Protein AF-A0A9E3QJQ4-F1 (afdb_monomer_lite)

Sequence (270 aa):
MTLPIAHPIPGDEMAEAVAGEARKGQAGEAIPCEVVPPGEEMEAVAQRWAQRYASLGPWNAFEKWLLSQVAVMGVRLERLRQAEAAMRTRRAYRAVLCWDIDRQYEAAVLAEKLPKSPARFAHELRQSKQGVELMIERWEALDRILQHYGGWDRAHWLLAMNLLGEPVPGRTSRLAGLDRDGLRALVQAELEALRALKRDVLEAQDLRERREVASGLGTDNSPEARRLRSEQASCRRWLLWVLQQLDPDYRGPASRSRRRRKGPTSASAS

Structure (mmCIF, N/CA/C/O backbone):
data_AF-A0A9E3QJQ4-F1
#
_entry.id   AF-A0A9E3QJQ4-F1
#
loop_
_atom_site.group_PDB
_atom_site.id
_atom_site.type_symbol
_atom_site.label_atom_id
_atom_site.label_alt_id
_atom_site.label_comp_id
_atom_site.label_asym_id
_atom_site.label_entity_id
_atom_site.label_seq_id
_atom_site.pdbx_PDB_ins_code
_atom_site.Cartn_x
_atom_site.Cartn_y
_atom_site.Cartn_z
_atom_site.occupancy
_atom_site.B_iso_or_equiv
_atom_site.auth_seq_id
_atom_site.auth_comp_id
_atom_site.auth_asym_id
_atom_site.auth_atom_id
_atom_site.pdbx_PDB_model_num
ATOM 1 N N . MET A 1 1 ? 46.195 -5.449 -33.057 1.00 35.31 1 MET A N 1
ATOM 2 C CA . MET A 1 1 ? 44.760 -5.503 -33.407 1.00 35.31 1 MET A CA 1
ATOM 3 C C . MET A 1 1 ? 44.198 -4.111 -33.211 1.00 35.31 1 MET A C 1
ATOM 5 O O . MET A 1 1 ? 44.034 -3.676 -32.081 1.00 35.31 1 MET A O 1
ATOM 9 N N . THR A 1 2 ? 44.062 -3.374 -34.305 1.00 27.05 2 THR A N 1
ATOM 10 C CA . THR A 1 2 ? 43.736 -1.945 -34.319 1.00 27.05 2 THR A CA 1
ATOM 11 C C . THR A 1 2 ? 42.215 -1.799 -34.322 1.00 27.05 2 THR A C 1
ATOM 13 O O . THR A 1 2 ? 41.561 -2.335 -35.214 1.00 27.05 2 THR A O 1
ATOM 16 N N . LEU A 1 3 ? 41.654 -1.150 -33.298 1.00 26.86 3 LEU A N 1
ATOM 17 C CA . LEU A 1 3 ? 40.216 -0.879 -33.188 1.00 26.86 3 LEU A CA 1
ATOM 18 C C . LEU A 1 3 ? 39.741 -0.009 -34.366 1.00 26.86 3 LEU A C 1
ATOM 20 O O . LEU A 1 3 ? 40.486 0.878 -34.795 1.00 26.86 3 LEU A O 1
ATOM 24 N N . PRO A 1 4 ? 38.525 -0.232 -34.899 1.00 33.44 4 PRO A N 1
ATOM 25 C CA . PRO A 1 4 ? 38.001 0.590 -35.970 1.00 33.44 4 PRO A CA 1
ATOM 26 C C . PRO A 1 4 ? 37.667 1.988 -35.444 1.00 33.44 4 PRO A C 1
ATOM 28 O O . PRO A 1 4 ? 37.117 2.172 -34.360 1.00 33.44 4 PRO A O 1
ATOM 31 N N . ILE A 1 5 ? 38.049 2.952 -36.271 1.00 31.41 5 ILE A N 1
ATOM 32 C CA . ILE A 1 5 ? 37.856 4.395 -36.189 1.00 31.41 5 ILE A CA 1
ATOM 33 C C . ILE A 1 5 ? 36.475 4.743 -35.615 1.00 31.41 5 ILE A C 1
ATOM 35 O O . ILE A 1 5 ? 35.446 4.340 -36.158 1.00 31.41 5 ILE A O 1
ATOM 39 N N . ALA A 1 6 ? 36.469 5.527 -34.534 1.00 33.22 6 ALA A N 1
ATOM 40 C CA . ALA A 1 6 ? 35.277 6.169 -34.004 1.00 33.22 6 ALA A CA 1
ATOM 41 C C . ALA A 1 6 ? 34.620 6.996 -35.120 1.00 33.22 6 ALA A C 1
ATOM 43 O O . ALA A 1 6 ? 35.180 7.993 -35.579 1.00 33.22 6 ALA A O 1
ATOM 44 N N . HIS A 1 7 ? 33.447 6.569 -35.590 1.00 37.03 7 HIS A N 1
ATOM 45 C CA . HIS A 1 7 ? 32.629 7.412 -36.449 1.00 37.03 7 HIS A CA 1
ATOM 46 C C . HIS A 1 7 ? 32.234 8.658 -35.647 1.00 37.03 7 HIS A C 1
ATOM 48 O O . HIS A 1 7 ? 31.675 8.505 -34.558 1.00 37.03 7 HIS A O 1
ATOM 54 N N . PRO A 1 8 ? 32.510 9.878 -36.142 1.00 37.41 8 PRO A N 1
ATOM 55 C CA . PRO A 1 8 ? 32.033 11.078 -35.480 1.00 37.41 8 PRO A CA 1
ATOM 56 C C . PRO A 1 8 ? 30.505 11.026 -35.466 1.00 37.41 8 PRO A C 1
ATOM 58 O O . PRO A 1 8 ? 29.859 10.931 -36.514 1.00 37.41 8 PRO A O 1
ATOM 61 N N . ILE A 1 9 ? 29.934 11.050 -34.261 1.00 46.25 9 ILE A N 1
ATOM 62 C CA . ILE A 1 9 ? 28.529 11.397 -34.056 1.00 46.25 9 ILE A CA 1
ATOM 63 C C . ILE A 1 9 ? 28.333 12.737 -34.793 1.00 46.25 9 ILE A C 1
ATOM 65 O O . ILE A 1 9 ? 29.167 13.628 -34.615 1.00 46.25 9 ILE A O 1
ATOM 69 N N . PRO A 1 10 ? 27.345 12.869 -35.697 1.00 41.16 10 PRO A N 1
ATOM 70 C CA . PRO A 1 10 ? 27.208 14.066 -36.523 1.00 41.16 10 PRO A CA 1
ATOM 71 C C . PRO A 1 10 ? 27.111 15.311 -35.632 1.00 41.16 10 PRO A C 1
ATOM 73 O O . PRO A 1 10 ? 26.307 15.328 -34.705 1.00 41.16 10 PRO A O 1
ATOM 76 N N . GLY A 1 11 ? 27.964 16.301 -35.913 1.00 38.16 11 GLY A N 1
ATOM 77 C CA . GLY A 1 11 ? 28.124 17.517 -35.115 1.00 38.16 11 GLY A CA 1
ATOM 78 C C . GLY A 1 11 ? 26.868 18.392 -35.035 1.00 38.16 11 GLY A C 1
ATOM 79 O O . GLY A 1 11 ? 26.027 18.387 -35.941 1.00 38.16 11 GLY A O 1
ATOM 80 N N . ASP A 1 12 ? 26.804 19.151 -33.939 1.00 42.28 12 ASP A N 1
ATOM 81 C CA . ASP A 1 12 ? 25.691 19.971 -33.429 1.00 42.28 12 ASP A CA 1
ATOM 82 C C . ASP A 1 12 ? 24.965 20.846 -34.471 1.00 42.28 12 ASP A C 1
ATOM 84 O O . ASP A 1 12 ? 23.754 21.053 -34.382 1.00 42.28 12 ASP A O 1
ATOM 88 N N . GLU A 1 13 ? 25.652 21.307 -35.519 1.00 41.41 13 GLU A N 1
ATOM 89 C CA . GLU A 1 13 ? 25.109 22.285 -36.475 1.00 41.41 13 GLU A CA 1
ATOM 90 C C . GLU A 1 13 ? 24.005 21.724 -37.399 1.00 41.41 13 GLU A C 1
ATOM 92 O O . GLU A 1 13 ? 23.083 22.443 -37.789 1.00 41.41 13 GLU A O 1
ATOM 97 N N . MET A 1 14 ? 24.039 20.428 -37.737 1.00 42.91 14 MET A N 1
ATOM 98 C CA . MET A 1 14 ? 22.984 19.789 -38.551 1.00 42.91 14 MET A CA 1
ATOM 99 C C . MET A 1 14 ? 21.817 19.272 -37.702 1.00 42.91 14 MET A C 1
ATOM 101 O O . MET A 1 14 ? 20.687 19.185 -38.195 1.00 42.91 14 MET A O 1
ATOM 105 N N . ALA A 1 15 ? 22.071 18.957 -36.428 1.00 43.88 15 ALA A N 1
ATOM 106 C CA . ALA A 1 15 ? 21.039 18.573 -35.474 1.00 43.88 15 ALA A CA 1
ATOM 107 C C . ALA A 1 15 ? 20.111 19.757 -35.165 1.00 43.88 15 ALA A C 1
ATOM 109 O O . ALA A 1 15 ? 18.895 19.570 -35.134 1.00 43.88 15 ALA A O 1
ATOM 110 N N . GLU A 1 16 ? 20.643 20.979 -35.041 1.00 41.53 16 GLU A N 1
ATOM 111 C CA . GLU A 1 16 ? 19.839 22.187 -34.812 1.00 41.53 16 GLU A CA 1
ATOM 112 C C . GLU A 1 16 ? 18.913 22.540 -35.983 1.00 41.53 16 GLU A C 1
ATOM 114 O O . GLU A 1 16 ? 17.743 22.866 -35.762 1.00 41.53 16 GLU A O 1
ATOM 119 N N . ALA A 1 17 ? 19.384 22.434 -37.230 1.00 42.06 17 ALA A N 1
ATOM 120 C CA . ALA A 1 17 ? 18.573 22.755 -38.408 1.00 42.06 17 ALA A CA 1
ATOM 121 C C . ALA A 1 17 ? 17.399 21.771 -38.597 1.00 42.06 17 ALA A C 1
ATOM 123 O O . ALA A 1 17 ? 16.266 22.184 -38.858 1.00 42.06 17 ALA A O 1
ATOM 124 N N . VAL A 1 18 ? 17.644 20.472 -38.390 1.00 47.12 18 VAL A N 1
ATOM 125 C CA . VAL A 1 18 ? 16.627 19.412 -38.506 1.00 47.12 18 VAL A CA 1
ATOM 126 C C . VAL A 1 18 ? 15.690 19.395 -37.288 1.00 47.12 18 VAL A C 1
ATOM 128 O O . VAL A 1 18 ? 14.476 19.225 -37.437 1.00 47.12 18 VAL A O 1
ATOM 131 N N . ALA A 1 19 ? 16.205 19.658 -36.081 1.00 44.25 19 ALA A N 1
ATOM 132 C CA . ALA A 1 19 ? 15.385 19.853 -34.885 1.00 44.25 19 ALA A CA 1
ATOM 133 C C . ALA A 1 19 ? 14.516 21.120 -34.979 1.00 44.25 19 ALA A C 1
ATOM 135 O O . ALA A 1 19 ? 13.396 21.136 -34.463 1.00 44.25 19 ALA A O 1
ATOM 136 N N . GLY A 1 20 ? 14.993 22.168 -35.658 1.00 41.88 20 GLY A N 1
ATOM 137 C CA . GLY A 1 20 ? 14.263 23.412 -35.903 1.00 41.88 20 GLY A CA 1
ATOM 138 C C . GLY A 1 20 ? 13.025 23.238 -36.791 1.00 41.88 20 GLY A C 1
ATOM 139 O O . GLY A 1 20 ? 11.996 23.868 -36.533 1.00 41.88 20 GLY A O 1
ATOM 140 N N . GLU A 1 21 ? 13.077 22.351 -37.789 1.00 41.06 21 GLU A N 1
ATOM 141 C CA . GLU A 1 21 ? 11.908 21.992 -38.606 1.00 41.06 21 GLU A CA 1
ATOM 142 C C . GLU A 1 21 ? 10.956 21.027 -37.883 1.00 41.06 21 GLU A C 1
ATOM 144 O O . GLU A 1 21 ? 9.739 21.207 -37.957 1.00 41.06 21 GLU A O 1
ATOM 149 N N . ALA A 1 22 ? 11.475 20.069 -37.105 1.00 42.00 22 ALA A N 1
ATOM 150 C CA . ALA A 1 22 ? 10.648 19.154 -36.313 1.00 42.00 22 ALA A CA 1
ATOM 151 C C . ALA A 1 22 ? 9.888 19.863 -35.167 1.00 42.00 22 ALA A C 1
ATOM 153 O O . ALA A 1 22 ? 8.716 19.565 -34.925 1.00 42.00 22 ALA A O 1
ATOM 154 N N . ARG A 1 23 ? 10.502 20.860 -34.505 1.00 41.75 23 ARG A N 1
ATOM 155 C CA . ARG A 1 23 ? 9.886 21.653 -33.415 1.00 41.75 23 ARG A CA 1
ATOM 156 C C . ARG A 1 23 ? 8.698 22.511 -33.864 1.00 41.75 23 ARG A C 1
ATOM 158 O O . ARG A 1 23 ? 7.814 22.780 -33.057 1.00 41.75 23 ARG A O 1
ATOM 165 N N . LYS A 1 24 ? 8.635 22.932 -35.132 1.00 42.16 24 LYS A N 1
ATOM 166 C CA . LYS A 1 24 ? 7.538 23.780 -35.645 1.00 42.16 24 LYS A CA 1
ATOM 167 C C . LYS A 1 24 ? 6.233 23.011 -35.911 1.00 42.16 24 LYS A C 1
ATOM 169 O O . LYS A 1 24 ? 5.201 23.645 -36.111 1.00 42.16 24 LYS A O 1
ATOM 174 N N . GLY A 1 25 ? 6.256 21.673 -35.902 1.00 39.03 25 GLY A N 1
ATOM 175 C CA . GLY A 1 25 ? 5.097 20.824 -36.215 1.00 39.03 25 GLY A CA 1
ATOM 176 C C . GLY A 1 25 ? 4.300 20.290 -35.019 1.00 39.03 25 GLY A C 1
ATOM 177 O O . GLY A 1 25 ? 3.215 19.749 -35.224 1.00 39.03 25 GLY A O 1
ATOM 178 N N . GLN A 1 26 ? 4.796 20.420 -33.786 1.00 42.56 26 GLN A N 1
ATOM 179 C CA . GLN A 1 26 ? 4.125 19.904 -32.586 1.00 42.56 26 GLN A CA 1
ATOM 180 C C . GLN A 1 26 ? 4.156 20.948 -31.467 1.00 42.56 26 GLN A C 1
ATOM 182 O O . GLN A 1 26 ? 5.064 20.999 -30.643 1.00 42.56 26 GLN A O 1
ATOM 187 N N . ALA A 1 27 ? 3.140 21.811 -31.454 1.00 36.47 27 ALA A N 1
ATOM 188 C CA . ALA A 1 27 ? 2.833 22.644 -30.302 1.00 36.47 27 ALA A CA 1
ATOM 189 C C . ALA A 1 27 ? 2.207 21.761 -29.211 1.00 36.47 27 ALA A C 1
ATOM 191 O O . ALA A 1 27 ? 1.044 21.376 -29.305 1.00 36.47 27 ALA A O 1
ATOM 192 N N . GLY A 1 28 ? 3.003 21.438 -28.195 1.00 33.84 28 GLY A N 1
ATOM 193 C CA . GLY A 1 28 ? 2.565 20.746 -26.989 1.00 33.84 28 GLY A CA 1
ATOM 194 C C . GLY A 1 28 ? 3.571 19.683 -26.574 1.00 33.84 28 GLY A C 1
ATOM 195 O O . GLY A 1 28 ? 3.621 18.628 -27.188 1.00 33.84 28 GLY A O 1
ATOM 196 N N . GLU A 1 29 ? 4.313 19.965 -25.504 1.00 36.78 29 GLU A N 1
ATOM 197 C CA . GLU A 1 29 ? 5.283 19.076 -24.849 1.00 36.78 29 GLU A CA 1
ATOM 198 C C . GLU A 1 29 ? 6.687 19.072 -25.488 1.00 36.78 29 GLU A C 1
ATOM 200 O O . GLU A 1 29 ? 6.996 18.378 -26.453 1.00 36.78 29 GLU A O 1
ATOM 205 N N . ALA A 1 30 ? 7.567 19.905 -24.923 1.00 36.50 30 ALA A N 1
ATOM 206 C CA . ALA A 1 30 ? 8.990 19.917 -25.234 1.00 36.50 30 ALA A CA 1
ATOM 207 C C . ALA A 1 30 ? 9.580 18.510 -25.048 1.00 36.50 30 ALA A C 1
ATOM 209 O O . ALA A 1 30 ? 9.377 17.886 -24.008 1.00 36.50 30 ALA A O 1
ATOM 210 N N . ILE A 1 31 ? 10.331 18.033 -26.041 1.00 42.81 31 ILE A N 1
ATOM 211 C CA . ILE A 1 31 ? 11.051 16.760 -25.988 1.00 42.81 31 ILE A CA 1
ATOM 212 C C . ILE A 1 31 ? 12.522 17.098 -25.729 1.00 42.81 31 ILE A C 1
ATOM 214 O O . ILE A 1 31 ? 13.235 17.452 -26.671 1.00 42.81 31 ILE A O 1
ATOM 218 N N . PRO A 1 32 ? 13.006 17.053 -24.475 1.00 41.97 32 PRO A N 1
ATOM 219 C CA . PRO A 1 32 ? 14.418 17.201 -24.205 1.00 41.97 32 PRO A CA 1
ATOM 220 C C . PRO A 1 32 ? 15.030 15.811 -24.336 1.00 41.97 32 PRO A C 1
ATOM 222 O O . PRO A 1 32 ? 14.829 14.947 -23.480 1.00 41.97 32 PRO A O 1
ATOM 225 N N . CYS A 1 33 ? 15.758 15.551 -25.414 1.00 42.56 33 CYS A N 1
ATOM 226 C CA . CYS A 1 33 ? 16.582 14.352 -25.448 1.00 42.56 33 CYS A CA 1
ATOM 227 C C . CYS A 1 33 ? 17.916 14.598 -26.134 1.00 42.56 33 CYS A C 1
ATOM 229 O O . CYS A 1 33 ? 18.257 13.962 -27.121 1.00 42.56 33 CYS A O 1
ATOM 231 N N . GLU A 1 34 ? 18.684 15.493 -25.530 1.00 45.94 34 GLU A N 1
ATOM 232 C CA . GLU A 1 34 ? 20.130 15.523 -25.687 1.00 45.94 34 GLU A CA 1
ATOM 233 C C . GLU A 1 34 ? 20.755 15.475 -24.296 1.00 45.94 34 GLU A C 1
ATOM 235 O O . GLU A 1 34 ? 21.220 16.457 -23.734 1.00 45.94 34 GLU A O 1
ATOM 240 N N . VAL A 1 35 ? 20.659 14.304 -23.672 1.00 53.84 35 VAL A N 1
ATOM 241 C CA . VAL A 1 35 ? 21.556 13.948 -22.575 1.00 53.84 35 VAL A CA 1
ATOM 242 C C . VAL A 1 35 ? 22.345 12.769 -23.104 1.00 53.84 35 VAL A C 1
ATOM 244 O O . VAL A 1 35 ? 21.857 11.637 -23.099 1.00 53.84 35 VAL A O 1
ATOM 247 N N . VAL A 1 36 ? 23.522 13.069 -23.652 1.00 53.66 36 VAL A N 1
ATOM 248 C CA . VAL A 1 36 ? 24.517 12.057 -23.999 1.00 53.66 36 VAL A CA 1
ATOM 249 C C . VAL A 1 36 ? 24.873 11.332 -22.701 1.00 53.66 36 VAL A C 1
ATOM 251 O O . VAL A 1 36 ? 25.227 11.983 -21.714 1.00 53.66 36 VAL A O 1
ATOM 254 N N . PRO A 1 37 ? 24.704 10.009 -22.642 1.00 55.28 37 PRO A N 1
ATOM 255 C CA . PRO A 1 37 ? 24.934 9.286 -21.410 1.00 55.28 37 PRO A CA 1
ATOM 256 C C . PRO A 1 37 ? 26.441 9.072 -21.127 1.00 55.28 37 PRO A C 1
ATOM 258 O O . PRO A 1 37 ? 27.254 9.194 -22.042 1.00 55.28 37 PRO A O 1
ATOM 261 N N . PRO A 1 38 ? 26.840 8.784 -19.870 1.00 59.12 38 PRO A N 1
ATOM 262 C CA . PRO A 1 38 ? 28.247 8.629 -19.469 1.00 59.12 38 PRO A CA 1
ATOM 263 C C . PRO A 1 38 ? 28.962 7.476 -20.202 1.00 59.12 38 PRO A C 1
ATOM 265 O O . PRO A 1 38 ? 28.313 6.565 -20.701 1.00 59.12 38 PRO A O 1
ATOM 268 N N . GLY A 1 39 ? 30.302 7.509 -20.248 1.00 60.41 39 GLY A N 1
ATOM 269 C CA . GLY A 1 39 ? 31.172 6.773 -21.190 1.00 60.41 39 GLY A CA 1
ATOM 270 C C . GLY A 1 39 ? 30.805 5.327 -21.574 1.00 60.41 39 GLY A C 1
ATOM 271 O O . GLY A 1 39 ? 30.838 5.009 -22.759 1.00 60.41 39 GLY A O 1
ATOM 272 N N . GLU A 1 40 ? 30.400 4.463 -20.639 1.00 61.34 40 GLU A N 1
ATOM 273 C CA . GLU A 1 40 ? 29.983 3.077 -20.948 1.00 61.34 40 GLU A CA 1
ATOM 274 C C . GLU A 1 40 ? 28.716 3.013 -21.822 1.00 61.34 40 GLU A C 1
ATOM 276 O O . GLU A 1 40 ? 28.554 2.142 -22.678 1.00 61.34 40 GLU A O 1
ATOM 281 N N . GLU A 1 41 ? 27.812 3.977 -21.662 1.00 74.81 41 GLU A N 1
ATOM 282 C CA . GLU A 1 41 ? 26.597 4.059 -22.465 1.00 74.81 41 GLU A CA 1
ATOM 283 C C . GLU A 1 41 ? 26.897 4.560 -23.889 1.00 74.81 41 GLU A C 1
ATOM 285 O O . GLU A 1 41 ? 26.184 4.185 -24.820 1.00 74.81 41 GLU A O 1
ATOM 290 N N . MET A 1 42 ? 27.968 5.338 -24.102 1.00 79.12 42 MET A N 1
ATOM 291 C CA . MET A 1 42 ? 28.385 5.746 -25.451 1.00 79.12 42 MET A CA 1
ATOM 292 C C . MET A 1 42 ? 28.848 4.553 -26.290 1.00 79.12 42 MET A C 1
ATOM 294 O O . MET A 1 42 ? 28.505 4.474 -27.470 1.00 79.12 42 MET A O 1
ATOM 298 N N . GLU A 1 43 ? 29.573 3.605 -25.692 1.00 85.69 43 GLU A N 1
ATOM 299 C CA . GLU A 1 43 ? 29.992 2.377 -26.377 1.00 85.69 43 GLU A CA 1
ATOM 300 C C . GLU A 1 43 ? 28.779 1.518 -26.755 1.00 85.69 43 GLU A C 1
ATOM 302 O O . GLU A 1 43 ? 28.643 1.099 -27.906 1.00 85.69 43 GLU A O 1
ATOM 307 N N . ALA A 1 44 ? 27.834 1.339 -25.826 1.00 87.56 44 ALA A N 1
ATOM 308 C CA . ALA A 1 44 ? 26.591 0.619 -26.094 1.00 87.56 44 ALA A CA 1
ATOM 309 C C . ALA A 1 44 ? 25.753 1.290 -27.200 1.00 87.56 44 ALA A C 1
ATOM 311 O O . ALA A 1 44 ? 25.159 0.605 -28.041 1.00 87.56 44 ALA A O 1
ATOM 312 N N . VAL A 1 45 ? 25.710 2.628 -27.230 1.00 88.44 45 VAL A N 1
ATOM 313 C CA . VAL A 1 45 ? 25.037 3.395 -28.290 1.00 88.44 45 VAL A CA 1
ATOM 314 C C . VAL A 1 45 ? 25.749 3.204 -29.625 1.00 88.44 45 VAL A C 1
ATOM 316 O O . VAL A 1 45 ? 25.081 2.906 -30.614 1.00 88.44 45 VAL A O 1
ATOM 319 N N . ALA 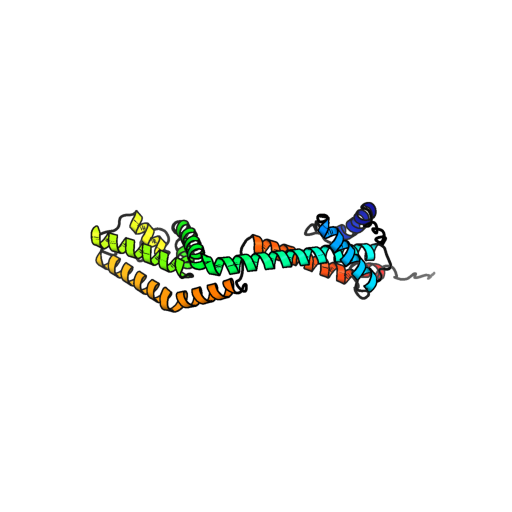A 1 46 ? 27.078 3.311 -29.664 1.00 87.69 46 ALA A N 1
ATOM 320 C CA . ALA A 1 46 ? 27.866 3.111 -30.877 1.00 87.69 46 ALA A CA 1
ATOM 321 C C . ALA A 1 46 ? 27.696 1.690 -31.436 1.00 87.69 46 ALA A C 1
ATOM 323 O O . ALA A 1 46 ? 27.443 1.519 -32.631 1.00 87.69 46 ALA A O 1
ATOM 324 N N . GLN A 1 47 ? 27.737 0.669 -30.574 1.00 89.12 47 GLN A N 1
ATOM 325 C CA . GLN A 1 47 ? 27.508 -0.724 -30.957 1.00 89.12 47 GLN A CA 1
ATOM 326 C C . GLN A 1 47 ? 26.103 -0.917 -31.542 1.00 89.12 47 GLN A C 1
ATOM 328 O O . GLN A 1 47 ? 25.939 -1.528 -32.602 1.00 89.12 47 GLN A O 1
ATOM 333 N N . ARG A 1 48 ? 25.074 -0.372 -30.881 1.00 88.38 48 ARG A N 1
ATOM 334 C CA . ARG A 1 48 ? 23.685 -0.480 -31.345 1.00 88.38 48 ARG A CA 1
ATOM 335 C C . ARG A 1 48 ? 23.453 0.283 -32.644 1.00 88.38 48 ARG A C 1
ATOM 337 O O . ARG A 1 48 ? 22.725 -0.202 -33.509 1.00 88.38 48 ARG A O 1
ATOM 344 N N . TRP A 1 49 ? 24.085 1.441 -32.792 1.00 90.06 49 TRP A N 1
ATOM 345 C CA . TRP A 1 49 ? 24.078 2.209 -34.028 1.00 90.06 49 TRP A CA 1
ATOM 346 C C . TRP A 1 49 ? 24.708 1.410 -35.168 1.00 90.06 49 TRP A C 1
ATOM 348 O O . TRP A 1 49 ? 24.058 1.239 -36.193 1.00 90.06 49 TRP A O 1
ATOM 358 N N . ALA A 1 50 ? 25.896 0.826 -34.973 1.00 87.94 50 ALA A N 1
ATOM 359 C CA . ALA A 1 50 ? 26.575 0.023 -35.992 1.00 87.94 50 ALA A CA 1
ATOM 360 C C . ALA A 1 50 ? 25.735 -1.190 -36.437 1.00 87.94 50 ALA A C 1
ATOM 362 O O . ALA A 1 50 ? 25.567 -1.426 -37.634 1.00 87.94 50 ALA A O 1
ATOM 363 N N . GLN A 1 51 ? 25.129 -1.913 -35.486 1.00 87.62 51 GLN A N 1
ATOM 364 C CA . GLN A 1 51 ? 24.217 -3.033 -35.769 1.00 87.62 51 GLN A CA 1
ATOM 365 C C . GLN A 1 51 ? 23.008 -2.602 -36.617 1.00 87.62 51 GLN A C 1
ATOM 367 O O . GLN A 1 51 ? 22.600 -3.292 -37.555 1.00 87.62 51 GLN A O 1
ATOM 372 N N . ARG A 1 52 ? 22.411 -1.453 -36.288 1.00 83.62 52 ARG A N 1
ATOM 373 C CA . ARG A 1 52 ? 21.235 -0.928 -36.995 1.00 83.62 52 ARG A CA 1
ATOM 374 C C . ARG A 1 52 ? 21.594 -0.312 -38.346 1.00 83.62 52 ARG A C 1
ATOM 376 O O . ARG A 1 52 ? 20.834 -0.454 -39.297 1.00 83.62 52 ARG A O 1
ATOM 383 N N . TYR A 1 53 ? 22.765 0.304 -38.453 1.00 82.44 53 TYR A N 1
ATOM 384 C CA . TYR A 1 53 ? 23.287 0.860 -39.698 1.00 82.44 53 TYR A CA 1
ATOM 385 C C . TYR A 1 53 ? 23.507 -0.241 -40.731 1.00 82.44 53 TYR A C 1
ATOM 387 O O . TYR A 1 53 ? 23.049 -0.117 -41.863 1.00 82.44 53 TYR A O 1
ATOM 395 N N . ALA A 1 54 ? 24.131 -1.347 -40.317 1.00 81.94 54 ALA A N 1
ATOM 396 C CA . ALA A 1 54 ? 24.379 -2.495 -41.184 1.00 81.94 54 ALA A CA 1
ATOM 397 C C . ALA A 1 54 ? 23.090 -3.153 -41.711 1.00 81.94 54 ALA A C 1
ATOM 399 O O . ALA A 1 54 ? 23.105 -3.729 -42.792 1.00 81.94 54 ALA A O 1
ATOM 400 N N . SER A 1 55 ? 21.984 -3.071 -40.964 1.00 84.50 55 SER A N 1
ATOM 401 C CA . SER A 1 55 ? 20.708 -3.698 -41.341 1.00 84.50 55 SER A CA 1
ATOM 402 C C . SER A 1 55 ? 19.782 -2.789 -42.148 1.00 84.50 55 SER A C 1
ATOM 404 O O . SER A 1 55 ? 19.077 -3.284 -43.020 1.00 84.50 55 SER A O 1
ATOM 406 N N . LEU A 1 56 ? 19.763 -1.484 -41.864 1.00 81.06 56 LEU A N 1
ATOM 407 C CA . LEU A 1 56 ? 18.837 -0.541 -42.503 1.00 81.06 56 LEU A CA 1
ATOM 408 C C . LEU A 1 56 ? 19.466 0.243 -43.661 1.00 81.06 56 LEU A C 1
ATOM 410 O O . LEU A 1 56 ? 18.735 0.703 -44.528 1.00 81.06 56 LEU A O 1
ATOM 414 N N . GLY A 1 57 ? 20.796 0.390 -43.687 1.00 78.00 57 GLY A N 1
ATOM 415 C CA . GLY A 1 57 ? 21.525 1.046 -44.777 1.00 78.00 57 GLY A CA 1
ATOM 416 C C . GLY A 1 57 ? 21.012 2.452 -45.118 1.00 78.00 57 GLY A C 1
ATOM 417 O O . GLY A 1 57 ? 20.603 2.655 -46.257 1.00 78.00 57 GLY A O 1
ATOM 418 N N . PRO A 1 58 ? 21.022 3.419 -44.177 1.00 77.62 58 PRO A N 1
ATOM 419 C CA . PRO A 1 58 ? 20.407 4.734 -44.375 1.00 77.62 58 PRO A CA 1
ATOM 420 C C . PRO A 1 58 ? 21.041 5.506 -45.543 1.00 77.62 58 PRO A C 1
ATOM 422 O O . PRO A 1 58 ? 22.268 5.585 -45.668 1.00 77.62 58 PRO A O 1
ATOM 425 N N . TRP A 1 59 ? 20.204 6.126 -46.371 1.00 78.12 59 TRP A N 1
ATOM 426 C CA . TRP A 1 59 ? 20.579 6.754 -47.641 1.00 78.12 59 TRP A CA 1
ATOM 427 C C . TRP A 1 59 ? 20.894 8.245 -47.520 1.00 78.12 59 TRP A C 1
ATOM 429 O O . TRP A 1 59 ? 21.593 8.797 -48.370 1.00 78.12 59 TRP A O 1
ATOM 439 N N . ASN A 1 60 ? 20.411 8.914 -46.470 1.00 84.75 60 ASN A N 1
ATOM 440 C CA . ASN A 1 60 ? 20.610 10.353 -46.278 1.00 84.75 60 ASN A CA 1
ATOM 441 C C . ASN A 1 60 ? 20.956 10.731 -44.824 1.00 84.75 60 ASN A C 1
ATOM 443 O O . ASN A 1 60 ? 20.938 9.909 -43.908 1.00 84.75 60 ASN A O 1
ATOM 447 N N . ALA A 1 61 ? 21.321 12.001 -44.618 1.00 80.81 61 ALA A N 1
ATOM 448 C CA . ALA A 1 61 ? 21.711 12.526 -43.308 1.00 80.81 61 ALA A CA 1
ATOM 449 C C . ALA A 1 61 ? 20.569 12.477 -42.275 1.00 80.81 61 ALA A C 1
ATOM 451 O O . ALA A 1 61 ? 20.819 12.213 -41.101 1.00 80.81 61 ALA A O 1
ATOM 452 N N . PHE A 1 62 ? 19.323 12.674 -42.712 1.00 83.12 62 PHE A N 1
ATOM 453 C CA . PHE A 1 62 ? 18.150 12.621 -41.842 1.00 83.12 62 PHE A CA 1
ATOM 454 C C . PHE A 1 62 ? 17.907 11.204 -41.308 1.00 83.12 62 PHE A C 1
ATOM 456 O O . PHE A 1 62 ? 17.742 11.018 -40.107 1.00 83.12 62 PHE A O 1
ATOM 463 N N . GLU A 1 63 ? 17.989 10.189 -42.166 1.00 84.38 63 GLU A N 1
ATOM 464 C CA . GLU A 1 63 ? 17.891 8.782 -41.767 1.00 84.38 63 GLU A CA 1
ATOM 465 C C . GLU A 1 63 ? 19.037 8.370 -40.838 1.00 84.38 63 GLU A C 1
ATOM 467 O O . GLU A 1 63 ? 18.810 7.650 -39.867 1.00 84.38 63 GLU A O 1
ATOM 472 N N . LYS A 1 64 ? 20.260 8.873 -41.065 1.00 84.56 64 LYS A N 1
ATOM 473 C CA . LYS A 1 64 ? 21.392 8.664 -40.143 1.00 84.56 64 LYS A CA 1
ATOM 474 C C . LYS A 1 64 ? 21.134 9.273 -38.761 1.00 84.56 64 LYS A C 1
ATOM 476 O O . LYS A 1 64 ? 21.476 8.644 -37.759 1.00 84.56 64 LYS A O 1
ATOM 481 N N . TRP A 1 65 ? 20.521 10.457 -38.699 1.00 87.06 65 TRP A N 1
ATOM 482 C CA . TRP A 1 65 ? 20.101 11.082 -37.441 1.00 87.06 65 TRP A CA 1
ATOM 483 C C . TRP A 1 65 ? 18.970 10.295 -36.764 1.00 87.06 65 TRP A C 1
ATOM 485 O O . TRP A 1 65 ? 19.069 9.974 -35.585 1.00 87.06 65 TRP A O 1
ATOM 495 N N . LEU A 1 66 ? 17.932 9.883 -37.496 1.00 87.19 66 LEU A N 1
ATOM 496 C CA . LEU A 1 66 ? 16.870 9.027 -36.950 1.00 87.19 66 LEU A CA 1
ATOM 497 C C . LEU A 1 66 ? 17.450 7.729 -36.373 1.00 87.19 66 LEU A C 1
ATOM 499 O O . LEU A 1 66 ? 17.092 7.309 -35.274 1.00 87.19 66 LEU A O 1
ATOM 503 N N . LEU A 1 67 ? 18.405 7.121 -37.072 1.00 88.31 67 LEU A N 1
ATOM 504 C CA . LEU A 1 67 ? 19.085 5.917 -36.619 1.00 88.31 67 LEU A CA 1
ATOM 505 C C . LEU A 1 67 ? 19.899 6.134 -35.334 1.00 88.31 67 LEU A C 1
ATOM 507 O O . LEU A 1 67 ? 19.906 5.258 -34.464 1.00 88.31 67 LEU A O 1
ATOM 511 N N . SER A 1 68 ? 20.562 7.286 -35.179 1.00 86.81 68 SER A N 1
ATOM 512 C CA . SER A 1 68 ? 21.245 7.624 -33.923 1.00 86.81 68 SER A CA 1
ATOM 513 C C . SER A 1 68 ? 20.245 7.759 -32.775 1.00 86.81 68 SER A C 1
ATOM 515 O O . SER A 1 68 ? 20.468 7.192 -31.706 1.00 86.81 68 SER A O 1
ATOM 517 N N . GLN A 1 69 ? 19.082 8.366 -33.021 1.00 89.88 69 GLN A N 1
ATOM 518 C CA . GLN A 1 69 ? 17.997 8.443 -32.040 1.00 89.88 69 GLN A CA 1
ATOM 519 C C . GLN A 1 69 ? 17.450 7.058 -31.655 1.00 89.88 69 GLN A C 1
ATOM 521 O O . GLN A 1 69 ? 17.222 6.799 -30.469 1.00 89.88 69 GLN A O 1
ATOM 526 N N . VAL A 1 70 ? 17.290 6.134 -32.616 1.00 90.44 70 VAL A N 1
ATOM 527 C CA . VAL A 1 70 ? 16.927 4.728 -32.338 1.00 90.44 70 VAL A CA 1
ATOM 528 C C . VAL A 1 70 ? 17.955 4.074 -31.417 1.00 90.44 70 VAL A C 1
ATOM 530 O O . VAL A 1 70 ? 17.576 3.399 -30.457 1.00 90.44 70 VAL A O 1
ATOM 533 N N . ALA A 1 71 ? 19.248 4.259 -31.698 1.00 90.06 71 ALA A N 1
ATOM 534 C CA . ALA A 1 71 ? 20.318 3.666 -30.905 1.00 90.06 71 ALA A CA 1
ATOM 535 C C . ALA A 1 71 ? 20.306 4.191 -29.461 1.00 90.06 71 ALA A C 1
ATOM 537 O O . ALA A 1 71 ? 20.261 3.386 -28.525 1.00 90.06 71 ALA A O 1
ATOM 538 N N . VAL A 1 72 ? 20.242 5.516 -29.283 1.00 88.69 72 VAL A N 1
ATOM 539 C CA . VAL A 1 72 ? 20.184 6.166 -27.963 1.00 88.69 72 VAL A CA 1
ATOM 540 C C . VAL A 1 72 ? 18.948 5.716 -27.183 1.00 88.69 72 VAL A C 1
ATOM 542 O O . VAL A 1 72 ? 19.072 5.255 -26.047 1.00 88.69 72 VAL A O 1
ATOM 545 N N . MET A 1 73 ? 17.751 5.771 -27.781 1.00 90.12 73 MET A N 1
ATOM 546 C CA . MET A 1 73 ? 16.529 5.361 -27.076 1.00 90.12 73 MET A CA 1
ATOM 547 C C . MET A 1 73 ? 16.505 3.870 -26.762 1.00 90.12 73 MET A C 1
ATOM 549 O O . MET A 1 73 ? 15.990 3.475 -25.716 1.00 90.12 73 MET A O 1
ATOM 553 N N . GLY A 1 74 ? 17.066 3.035 -27.637 1.00 91.38 74 GLY A N 1
ATOM 554 C CA . GLY A 1 74 ? 17.183 1.602 -27.402 1.00 91.38 74 GLY A CA 1
ATOM 555 C C . GLY A 1 74 ? 18.049 1.286 -26.183 1.00 91.38 74 GLY A C 1
ATOM 556 O O . GLY A 1 74 ? 17.653 0.474 -25.350 1.00 91.38 74 GLY A O 1
ATOM 557 N N . VAL A 1 75 ? 19.211 1.937 -26.049 1.00 91.38 75 VAL A N 1
ATOM 558 C CA . VAL A 1 75 ? 20.080 1.801 -24.863 1.00 91.38 75 VAL A CA 1
ATOM 559 C C . VAL A 1 75 ? 19.386 2.335 -23.610 1.00 91.38 75 VAL A C 1
ATOM 561 O O . VAL A 1 75 ? 19.319 1.632 -22.601 1.00 91.38 75 VAL A O 1
ATOM 564 N N . ARG A 1 76 ? 18.772 3.522 -23.686 1.00 91.25 76 ARG A N 1
ATOM 565 C CA . ARG A 1 76 ? 18.051 4.114 -22.550 1.00 91.25 76 ARG A CA 1
ATOM 566 C C . ARG A 1 76 ? 16.901 3.229 -22.062 1.00 91.25 76 ARG A C 1
ATOM 568 O O . ARG A 1 76 ? 16.735 3.055 -20.856 1.00 91.25 76 ARG A O 1
ATOM 575 N N . LEU A 1 77 ? 16.114 2.659 -22.976 1.00 93.62 77 LEU A N 1
ATOM 576 C CA . LEU A 1 77 ? 15.010 1.761 -22.632 1.00 93.62 77 LEU A CA 1
ATOM 577 C C . LEU A 1 77 ? 15.510 0.492 -21.934 1.00 93.62 77 LEU A C 1
ATOM 579 O O . LEU A 1 77 ? 14.879 0.040 -20.981 1.00 93.62 77 LEU A O 1
ATOM 583 N N . GLU A 1 78 ? 16.639 -0.059 -22.379 1.00 93.62 78 GLU A N 1
ATOM 584 C CA . GLU A 1 78 ? 17.257 -1.226 -21.751 1.00 93.62 78 GLU A CA 1
ATOM 585 C C . GLU A 1 78 ? 17.704 -0.919 -20.317 1.00 93.62 78 GLU A C 1
ATOM 587 O O . GLU A 1 78 ? 17.333 -1.633 -19.386 1.00 93.62 78 GLU A O 1
ATOM 592 N N . ARG A 1 79 ? 18.378 0.216 -20.104 1.00 92.44 79 ARG A N 1
ATOM 593 C CA . ARG A 1 79 ? 18.766 0.677 -18.763 1.00 92.44 79 ARG A CA 1
ATOM 594 C C . ARG A 1 79 ? 17.558 0.870 -17.846 1.00 92.44 79 ARG A C 1
ATOM 596 O O . ARG A 1 79 ? 17.576 0.449 -16.693 1.00 92.44 79 ARG A O 1
ATOM 603 N N . LEU A 1 80 ? 16.487 1.485 -18.350 1.00 93.69 80 LEU A N 1
ATOM 604 C CA . LEU A 1 80 ? 15.257 1.682 -17.577 1.00 93.69 80 LEU A CA 1
ATOM 605 C C . LEU A 1 80 ? 14.588 0.352 -17.199 1.00 93.69 80 LEU A C 1
ATOM 607 O O . LEU A 1 80 ? 14.013 0.256 -16.116 1.00 93.69 80 LEU A O 1
ATOM 611 N N . ARG A 1 81 ? 14.664 -0.670 -18.060 1.00 94.06 81 ARG A N 1
ATOM 612 C CA . ARG A 1 81 ? 14.177 -2.025 -17.754 1.00 94.06 81 ARG A CA 1
ATOM 613 C C . ARG A 1 81 ? 15.039 -2.710 -16.701 1.00 94.06 81 ARG A C 1
ATOM 615 O O . ARG A 1 81 ? 14.491 -3.316 -15.786 1.00 94.06 81 ARG A O 1
ATOM 622 N N . GLN A 1 82 ? 16.361 -2.585 -16.795 1.00 94.88 82 GLN A N 1
ATOM 623 C CA . GLN A 1 82 ? 17.286 -3.117 -15.793 1.00 94.88 82 GLN A CA 1
ATOM 624 C C . GLN A 1 82 ? 17.076 -2.452 -14.428 1.00 94.88 82 GLN A C 1
ATOM 626 O O . GLN A 1 82 ? 17.005 -3.144 -13.415 1.00 94.88 82 GLN A O 1
ATOM 631 N N . ALA A 1 83 ? 16.896 -1.128 -14.397 1.00 94.25 83 ALA A N 1
ATOM 632 C CA . ALA A 1 83 ? 16.579 -0.390 -13.177 1.00 94.25 83 ALA A CA 1
ATOM 633 C C . ALA A 1 83 ? 15.246 -0.848 -12.563 1.00 94.25 83 ALA A C 1
ATOM 635 O O . ALA A 1 83 ? 15.175 -1.108 -11.363 1.00 94.25 83 ALA A O 1
ATOM 636 N N . GLU A 1 84 ? 14.204 -1.014 -13.384 1.00 93.94 84 GLU A N 1
ATOM 637 C CA . GLU A 1 84 ? 12.912 -1.536 -12.931 1.00 93.94 84 GLU A CA 1
ATOM 638 C C . GLU A 1 84 ? 13.029 -2.972 -12.392 1.00 93.94 84 GLU A C 1
ATOM 640 O O . GLU A 1 84 ? 12.483 -3.273 -11.331 1.00 93.94 84 GLU A O 1
ATOM 645 N N . ALA A 1 85 ? 13.771 -3.848 -13.074 1.00 93.81 85 ALA A N 1
ATOM 646 C CA . ALA A 1 85 ? 14.020 -5.213 -12.617 1.00 93.81 85 ALA A CA 1
ATOM 647 C C . ALA A 1 85 ? 14.773 -5.231 -11.277 1.00 93.81 85 ALA A C 1
ATOM 649 O O . ALA A 1 85 ? 14.347 -5.907 -10.344 1.00 93.81 85 ALA A O 1
ATOM 650 N N . ALA A 1 86 ? 15.836 -4.433 -11.138 1.00 94.81 86 ALA A N 1
ATOM 651 C CA . ALA A 1 86 ? 16.591 -4.313 -9.893 1.00 94.81 86 ALA A CA 1
ATOM 652 C C . ALA A 1 86 ? 15.721 -3.790 -8.737 1.00 94.81 86 ALA A C 1
ATOM 654 O O . ALA A 1 86 ? 15.790 -4.319 -7.627 1.00 94.81 86 ALA A O 1
ATOM 655 N N . MET A 1 87 ? 14.872 -2.789 -8.993 1.00 94.69 87 MET A N 1
ATOM 656 C CA . MET A 1 87 ? 13.910 -2.267 -8.019 1.00 94.69 87 MET A CA 1
ATOM 657 C C . MET A 1 87 ? 12.927 -3.359 -7.567 1.00 94.69 87 MET A C 1
ATOM 659 O O . MET A 1 87 ? 12.739 -3.554 -6.363 1.00 94.69 87 MET A O 1
ATOM 663 N N . ARG A 1 88 ? 12.350 -4.123 -8.509 1.00 93.56 88 ARG A N 1
ATOM 664 C CA . ARG A 1 88 ? 11.447 -5.246 -8.199 1.00 93.56 88 ARG A CA 1
ATOM 665 C C . ARG A 1 88 ? 12.143 -6.325 -7.372 1.00 93.56 88 ARG A C 1
ATOM 667 O O . ARG A 1 88 ? 11.571 -6.765 -6.381 1.00 93.56 88 ARG A O 1
ATOM 674 N N . THR A 1 89 ? 13.381 -6.690 -7.706 1.00 95.06 89 THR A N 1
ATOM 675 C CA . THR A 1 89 ? 14.169 -7.673 -6.943 1.00 95.06 89 THR A CA 1
ATOM 676 C C . THR A 1 89 ? 14.423 -7.212 -5.510 1.00 95.06 89 THR A C 1
ATOM 678 O O . THR A 1 89 ? 14.197 -7.973 -4.570 1.00 95.06 89 THR A O 1
ATOM 681 N N . ARG A 1 90 ? 14.841 -5.953 -5.311 1.00 95.06 90 ARG A N 1
ATOM 682 C CA . ARG A 1 90 ? 15.051 -5.398 -3.961 1.00 95.06 90 ARG A CA 1
ATOM 683 C C . ARG A 1 90 ? 13.764 -5.424 -3.143 1.00 95.06 90 ARG A C 1
ATOM 685 O O . ARG A 1 90 ? 13.793 -5.777 -1.967 1.00 95.06 90 ARG A O 1
ATOM 692 N N . ARG A 1 91 ? 12.635 -5.074 -3.762 1.00 93.50 91 ARG A N 1
ATOM 693 C CA . ARG A 1 91 ? 11.329 -5.093 -3.099 1.00 93.50 91 ARG A CA 1
ATOM 694 C C . ARG A 1 91 ? 10.875 -6.508 -2.759 1.00 93.50 91 ARG A C 1
ATOM 696 O O . ARG A 1 91 ? 10.405 -6.723 -1.648 1.00 93.50 91 ARG A O 1
ATOM 703 N N . ALA A 1 92 ? 11.035 -7.454 -3.679 1.00 95.81 92 ALA A N 1
ATOM 704 C CA . ALA A 1 92 ? 10.725 -8.858 -3.444 1.00 95.81 92 ALA A CA 1
ATOM 705 C C . ALA A 1 92 ? 11.513 -9.397 -2.244 1.00 95.81 92 ALA A C 1
ATOM 707 O O . ALA A 1 92 ? 10.927 -9.957 -1.319 1.00 95.81 92 ALA A O 1
ATOM 708 N N . TYR A 1 93 ? 12.818 -9.118 -2.201 1.00 96.44 93 TYR A N 1
ATOM 709 C CA . TYR A 1 93 ? 13.674 -9.476 -1.073 1.00 96.44 93 TYR A CA 1
ATOM 710 C C . TYR A 1 93 ? 13.213 -8.824 0.238 1.00 96.44 93 TYR A C 1
ATOM 712 O O . TYR A 1 93 ? 13.065 -9.499 1.257 1.00 96.44 93 TYR A O 1
ATOM 720 N N . ARG A 1 94 ? 12.907 -7.522 0.214 1.00 95.69 94 ARG A N 1
ATOM 721 C CA . ARG A 1 94 ? 12.402 -6.806 1.391 1.00 95.69 94 ARG A CA 1
ATOM 722 C C . ARG A 1 94 ? 11.063 -7.361 1.879 1.00 95.69 94 ARG A C 1
ATOM 724 O O . ARG A 1 94 ? 10.892 -7.511 3.079 1.00 95.69 94 ARG A O 1
ATOM 731 N N . ALA A 1 95 ? 10.145 -7.728 0.988 1.00 95.44 95 ALA A N 1
ATOM 732 C CA . ALA A 1 95 ? 8.868 -8.331 1.367 1.00 95.44 95 ALA A CA 1
ATOM 733 C C . ALA A 1 95 ? 9.031 -9.711 2.022 1.00 95.44 95 ALA A C 1
ATOM 735 O O . ALA A 1 95 ? 8.222 -10.102 2.857 1.00 95.44 95 ALA A O 1
ATOM 736 N N . VAL A 1 96 ? 10.088 -10.460 1.708 1.00 95.81 96 VAL A N 1
ATOM 737 C CA . VAL A 1 96 ? 10.373 -11.701 2.441 1.00 95.81 96 VAL A CA 1
ATOM 738 C C . VAL A 1 96 ? 10.746 -11.391 3.894 1.00 95.81 96 VAL A C 1
ATOM 740 O O . VAL A 1 96 ? 10.200 -12.018 4.804 1.00 95.81 96 VAL A O 1
ATOM 743 N N . LEU A 1 97 ? 11.620 -10.403 4.103 1.00 97.00 97 LEU A N 1
ATOM 744 C CA . LEU A 1 97 ? 12.234 -10.107 5.402 1.00 97.00 97 LEU A CA 1
ATOM 745 C C . LEU A 1 97 ? 11.417 -9.179 6.311 1.00 97.00 97 LEU A C 1
ATOM 747 O O . LEU A 1 97 ? 11.456 -9.327 7.528 1.00 97.00 97 LEU A O 1
ATOM 751 N N . CYS A 1 98 ? 10.718 -8.203 5.738 1.00 97.25 98 CYS A N 1
ATOM 752 C CA . CYS A 1 98 ? 10.195 -7.037 6.454 1.00 97.25 98 CYS A CA 1
ATOM 753 C C . CYS A 1 98 ? 8.712 -6.757 6.172 1.00 97.25 98 CYS A C 1
ATOM 755 O O . CYS A 1 98 ? 8.250 -5.667 6.494 1.00 97.25 98 CYS A O 1
ATOM 757 N N . TRP A 1 99 ? 7.963 -7.709 5.595 1.00 97.19 99 TRP A N 1
ATOM 758 C CA . TRP A 1 99 ? 6.552 -7.508 5.222 1.00 97.19 99 TRP A CA 1
ATOM 759 C C . TRP A 1 99 ? 5.713 -6.894 6.341 1.00 97.19 99 TRP A C 1
ATOM 761 O O . TRP A 1 99 ? 5.133 -5.828 6.163 1.00 97.19 99 TRP A O 1
ATOM 771 N N . ASP A 1 100 ? 5.672 -7.549 7.502 1.00 97.75 100 ASP A N 1
ATOM 772 C CA . ASP A 1 100 ? 4.798 -7.117 8.589 1.00 97.75 100 ASP A CA 1
ATOM 773 C C . ASP A 1 100 ? 5.232 -5.756 9.156 1.00 97.75 100 ASP A C 1
ATOM 775 O O . ASP A 1 100 ? 4.377 -4.917 9.417 1.00 97.75 100 ASP A O 1
ATOM 779 N N . ILE A 1 101 ? 6.542 -5.492 9.244 1.00 97.94 101 ILE A N 1
ATOM 780 C CA . ILE A 1 101 ? 7.089 -4.208 9.715 1.00 97.94 101 ILE A CA 1
ATOM 781 C C . ILE A 1 101 ? 6.694 -3.068 8.768 1.00 97.94 101 ILE A C 1
ATOM 783 O O . ILE A 1 101 ? 6.196 -2.034 9.214 1.00 97.94 101 ILE A O 1
ATOM 787 N N . ASP A 1 102 ? 6.889 -3.254 7.460 1.00 96.44 102 ASP A N 1
ATOM 788 C CA . ASP A 1 102 ? 6.563 -2.235 6.461 1.00 96.44 102 ASP A CA 1
ATOM 789 C C . ASP A 1 102 ? 5.052 -1.942 6.458 1.00 96.44 102 ASP A C 1
ATOM 791 O O . ASP A 1 102 ? 4.637 -0.782 6.460 1.00 96.44 102 ASP A O 1
ATOM 795 N N . ARG A 1 103 ? 4.212 -2.982 6.537 1.00 97.31 103 ARG A N 1
ATOM 796 C CA . ARG A 1 103 ? 2.749 -2.834 6.550 1.00 97.31 103 ARG A CA 1
ATOM 797 C C . ARG A 1 103 ? 2.220 -2.219 7.848 1.00 97.31 103 ARG A C 1
ATOM 799 O O . ARG A 1 103 ? 1.279 -1.429 7.803 1.00 97.31 103 ARG A O 1
ATOM 806 N N . GLN A 1 104 ? 2.831 -2.526 8.992 1.00 98.12 104 GLN A N 1
ATOM 807 C CA . GLN A 1 104 ? 2.524 -1.868 10.267 1.00 98.12 104 GLN A CA 1
ATOM 808 C C . GLN A 1 104 ? 2.870 -0.378 10.224 1.00 98.12 104 GLN A C 1
ATOM 810 O O . GLN A 1 104 ? 2.073 0.454 10.660 1.00 98.12 104 GLN A O 1
ATOM 815 N N . TYR A 1 105 ? 4.023 -0.023 9.651 1.00 97.94 105 TYR A N 1
ATOM 816 C CA . TYR A 1 105 ? 4.405 1.374 9.465 1.00 97.94 105 TYR A CA 1
ATOM 817 C C . TYR A 1 105 ? 3.415 2.121 8.558 1.00 97.94 105 TYR A C 1
ATOM 819 O O . TYR A 1 105 ? 2.964 3.216 8.898 1.00 97.94 105 TYR A O 1
ATOM 827 N N . GLU A 1 106 ? 3.012 1.520 7.436 1.00 96.56 106 GLU A N 1
ATOM 828 C CA . GLU A 1 106 ? 1.996 2.095 6.546 1.00 96.56 106 GLU A CA 1
ATOM 829 C C . GLU A 1 106 ? 0.659 2.327 7.270 1.00 96.56 106 GLU A C 1
ATOM 831 O O . GLU A 1 106 ? 0.073 3.409 7.156 1.00 96.56 106 GLU A O 1
ATOM 836 N N . ALA A 1 107 ? 0.204 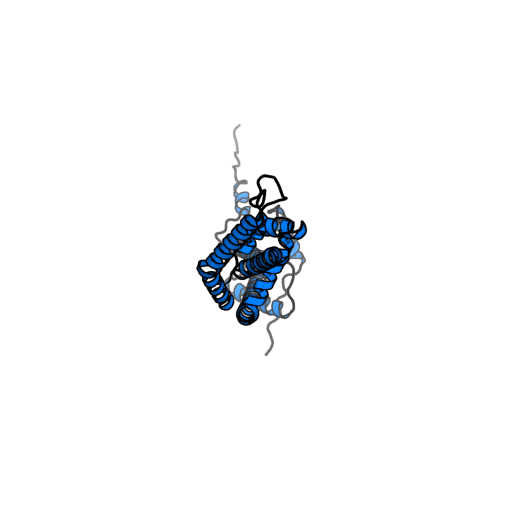1.354 8.067 1.00 98.38 107 ALA A N 1
ATOM 837 C CA . ALA A 1 107 ? -0.994 1.488 8.893 1.00 98.38 107 ALA A CA 1
ATOM 838 C C . ALA A 1 107 ? -0.867 2.630 9.919 1.00 98.38 107 ALA A C 1
ATOM 840 O O . ALA A 1 107 ? -1.801 3.419 10.079 1.00 98.38 107 ALA A O 1
ATOM 841 N N . ALA A 1 108 ? 0.291 2.780 10.568 1.00 98.38 108 ALA A N 1
ATOM 842 C CA . ALA A 1 108 ? 0.541 3.869 11.512 1.00 98.38 108 ALA A CA 1
ATOM 843 C C . ALA A 1 108 ? 0.459 5.251 10.836 1.00 98.38 108 ALA A C 1
ATOM 845 O O . ALA A 1 108 ? -0.245 6.137 11.326 1.00 98.38 108 ALA A O 1
ATOM 846 N N . VAL A 1 109 ? 1.079 5.411 9.662 1.00 98.00 109 VAL A N 1
ATOM 847 C CA . VAL A 1 109 ? 1.030 6.657 8.873 1.00 98.00 109 VAL A CA 1
ATOM 848 C C . VAL A 1 109 ? -0.400 7.006 8.437 1.00 98.00 109 VAL A C 1
ATOM 850 O O . VAL A 1 109 ? -0.766 8.183 8.374 1.00 98.00 109 VAL A O 1
ATOM 853 N N . LEU A 1 110 ? -1.238 6.012 8.123 1.00 97.25 110 LEU A N 1
ATOM 854 C CA . LEU A 1 110 ? -2.665 6.238 7.859 1.00 97.25 110 LEU A CA 1
ATOM 855 C C . LEU A 1 110 ? -3.407 6.668 9.127 1.00 97.25 110 LEU A C 1
ATOM 857 O O . LEU A 1 110 ? -4.200 7.613 9.099 1.00 97.25 110 LEU A O 1
ATOM 861 N N . ALA A 1 111 ? -3.114 6.020 10.250 1.00 97.62 111 ALA A N 1
ATOM 862 C CA . ALA A 1 111 ? -3.758 6.287 11.523 1.00 97.62 111 ALA A CA 1
ATOM 863 C C . ALA A 1 111 ? -3.460 7.694 12.077 1.00 97.62 111 ALA A C 1
ATOM 865 O O . ALA A 1 111 ? -4.310 8.259 12.767 1.00 97.62 111 ALA A O 1
ATOM 866 N N . GLU A 1 112 ? -2.311 8.293 11.750 1.00 98.00 112 GLU A N 1
ATOM 867 C CA . GLU A 1 112 ? -1.996 9.702 12.052 1.00 98.00 112 GLU A CA 1
ATOM 868 C C . GLU A 1 112 ? -2.915 10.692 11.323 1.00 98.00 112 GLU A C 1
ATOM 870 O O . GLU A 1 112 ? -3.174 11.800 11.799 1.00 98.00 112 GLU A O 1
ATOM 875 N N . LYS A 1 113 ? -3.434 10.306 10.153 1.00 97.31 113 LYS A N 1
ATOM 876 C CA . LYS A 1 113 ? -4.315 11.152 9.338 1.00 97.31 113 LYS A CA 1
ATOM 877 C C . LYS A 1 113 ? -5.784 11.018 9.735 1.00 97.31 113 LYS A C 1
ATOM 879 O O . LYS A 1 113 ? -6.601 11.827 9.292 1.00 97.31 113 LYS A O 1
ATOM 884 N N . LEU A 1 114 ? -6.110 10.056 10.600 1.00 95.81 114 LEU A N 1
ATOM 885 C CA . LEU A 1 114 ? -7.470 9.745 11.035 1.00 95.81 114 LEU A CA 1
ATOM 886 C C . LEU A 1 114 ? -8.245 10.975 11.550 1.00 95.81 114 LEU A C 1
ATOM 888 O O . LEU A 1 114 ? -9.354 11.183 11.068 1.00 95.81 114 LEU A O 1
ATOM 892 N N . PRO A 1 115 ? -7.680 11.869 12.392 1.00 94.94 115 PRO A N 1
ATOM 893 C CA . PRO A 1 115 ? -8.407 13.056 12.855 1.00 94.94 115 PRO A CA 1
ATOM 894 C C . PRO A 1 115 ? -8.744 14.064 11.746 1.00 94.94 115 PRO A C 1
ATOM 896 O O . PRO A 1 115 ? -9.657 14.868 11.902 1.00 94.94 115 PRO A O 1
ATOM 899 N N . LYS A 1 116 ? -8.002 14.056 10.627 1.00 95.06 116 LYS A N 1
ATOM 900 C CA . LYS A 1 116 ? -8.212 14.995 9.512 1.00 95.06 116 LYS A CA 1
ATOM 901 C C . LYS A 1 116 ? -9.363 14.564 8.607 1.00 95.06 116 LYS A C 1
ATOM 903 O O . LYS A 1 116 ? -10.050 15.410 8.046 1.00 95.06 116 LYS A O 1
ATOM 908 N N . SER A 1 117 ? -9.541 13.257 8.414 1.00 95.25 117 SER A N 1
ATOM 909 C CA . SER A 1 117 ? -10.617 12.705 7.586 1.00 95.25 117 SER A CA 1
ATOM 910 C C . SER A 1 117 ? -11.018 11.311 8.088 1.00 95.25 117 SER A C 1
ATOM 912 O O . SER A 1 117 ? -10.599 10.306 7.506 1.00 95.25 117 SER A O 1
ATOM 914 N N . PRO A 1 118 ? -11.818 11.240 9.171 1.00 95.75 118 PRO A N 1
ATOM 915 C CA . PRO A 1 118 ? -12.191 9.986 9.823 1.00 95.75 118 PRO A CA 1
ATOM 916 C C . PRO A 1 118 ? -12.772 8.955 8.864 1.00 95.75 118 PRO A C 1
ATOM 918 O O . PRO A 1 118 ? -12.260 7.845 8.775 1.00 95.75 118 PRO A O 1
ATOM 921 N N . ALA A 1 119 ? -13.790 9.341 8.089 1.00 95.50 119 ALA A N 1
ATOM 922 C CA . ALA A 1 119 ? -14.486 8.443 7.170 1.00 95.50 119 ALA A CA 1
ATOM 923 C C . ALA A 1 119 ? -13.526 7.778 6.178 1.00 95.50 119 ALA A C 1
ATOM 925 O O . ALA A 1 119 ? -13.542 6.562 5.993 1.00 95.50 119 ALA A O 1
ATOM 926 N N . ARG A 1 120 ? -12.645 8.582 5.574 1.00 96.56 120 ARG A N 1
ATOM 927 C CA . ARG A 1 120 ? -11.685 8.106 4.583 1.00 96.56 120 ARG A CA 1
ATOM 928 C C . ARG A 1 120 ? -10.642 7.191 5.212 1.00 96.56 120 ARG A C 1
ATOM 930 O O . ARG A 1 120 ? -10.450 6.078 4.737 1.00 96.56 120 ARG A O 1
ATOM 937 N N . PHE A 1 121 ? -9.955 7.648 6.256 1.00 97.62 121 PHE A N 1
ATOM 938 C CA . PHE A 1 121 ? -8.813 6.907 6.792 1.00 97.62 121 PHE A CA 1
ATOM 939 C C . PHE A 1 121 ? -9.232 5.705 7.643 1.00 97.62 121 PHE A C 1
ATOM 941 O O . PHE A 1 121 ? -8.515 4.711 7.650 1.00 97.62 121 PHE A O 1
ATOM 948 N N . ALA A 1 122 ? -10.411 5.722 8.276 1.00 97.88 122 ALA A N 1
ATOM 949 C CA . ALA A 1 122 ? -10.974 4.525 8.901 1.00 97.88 122 ALA A CA 1
ATOM 950 C C . ALA A 1 122 ? -11.330 3.468 7.847 1.00 97.88 122 ALA A C 1
ATOM 952 O O . ALA A 1 122 ? -11.132 2.277 8.074 1.00 97.88 122 ALA A O 1
ATOM 953 N N . HIS A 1 123 ? -11.836 3.887 6.681 1.00 97.94 123 HIS A N 1
ATOM 954 C CA . HIS A 1 123 ? -12.069 2.973 5.567 1.00 97.94 123 HIS A CA 1
ATOM 955 C C . HIS A 1 123 ? -10.754 2.414 5.005 1.00 97.94 123 HIS A C 1
ATOM 957 O O . HIS A 1 123 ? -10.634 1.201 4.879 1.00 97.94 123 HIS A O 1
ATOM 963 N N . GLU A 1 124 ? -9.754 3.262 4.735 1.00 98.00 124 GLU A N 1
ATOM 964 C CA . GLU A 1 124 ? -8.433 2.824 4.248 1.00 98.00 124 GLU A CA 1
ATOM 965 C C . GLU A 1 124 ? -7.745 1.858 5.239 1.00 98.00 124 GLU A C 1
ATOM 967 O O . GLU A 1 124 ? -7.189 0.848 4.815 1.00 98.00 124 GLU A O 1
ATOM 972 N N . LEU A 1 125 ? -7.840 2.088 6.557 1.00 98.50 125 LEU A N 1
ATOM 973 C CA . LEU A 1 125 ? -7.311 1.158 7.568 1.00 98.50 125 LEU A CA 1
ATOM 974 C C . LEU A 1 125 ? -7.997 -0.216 7.515 1.00 98.50 125 LEU A C 1
ATOM 976 O O . LEU A 1 125 ? -7.313 -1.239 7.580 1.00 98.50 125 LEU A O 1
ATOM 980 N N . ARG A 1 126 ? -9.325 -0.255 7.326 1.00 98.50 126 ARG A N 1
ATOM 981 C CA . ARG A 1 126 ? -10.102 -1.504 7.205 1.00 98.50 126 ARG A CA 1
ATOM 982 C C . ARG A 1 126 ? -9.775 -2.322 5.946 1.00 98.50 126 ARG A C 1
ATOM 984 O O . ARG A 1 126 ? -10.187 -3.473 5.865 1.00 98.50 126 ARG A O 1
ATOM 991 N N . GLN A 1 127 ? -9.030 -1.771 4.983 1.00 98.19 127 GLN A N 1
ATOM 992 C CA . GLN A 1 127 ? -8.607 -2.484 3.768 1.00 98.19 127 GLN A CA 1
ATOM 993 C C . GLN A 1 127 ? -7.328 -3.323 3.952 1.00 98.19 127 GLN A C 1
ATOM 995 O O . GLN A 1 127 ? -6.880 -3.960 3.001 1.00 98.19 127 GLN A O 1
ATOM 1000 N N . SER A 1 128 ? -6.712 -3.328 5.140 1.00 98.38 128 SER A N 1
ATOM 1001 C CA . SER A 1 128 ? -5.463 -4.060 5.397 1.00 98.38 128 SER A CA 1
ATOM 1002 C C . SER A 1 128 ? -5.480 -4.786 6.740 1.00 98.38 128 SER A C 1
ATOM 1004 O O . SER A 1 128 ? -6.066 -4.293 7.704 1.00 98.38 128 SER A O 1
ATOM 1006 N N . LYS A 1 129 ? -4.793 -5.938 6.824 1.00 98.56 129 LYS A N 1
ATOM 1007 C CA . LYS A 1 129 ? -4.658 -6.723 8.066 1.00 98.56 129 LYS A CA 1
ATOM 1008 C C . LYS A 1 129 ? -4.094 -5.864 9.202 1.00 98.56 129 LYS A C 1
ATOM 1010 O O . LYS A 1 129 ? -4.702 -5.776 10.261 1.00 98.56 129 LYS A O 1
ATOM 1015 N N . GLN A 1 130 ? -2.978 -5.183 8.949 1.00 98.62 130 GLN A N 1
ATOM 1016 C CA . GLN A 1 130 ? -2.257 -4.377 9.936 1.00 98.62 130 GLN A CA 1
ATOM 1017 C C . GLN A 1 130 ? -3.050 -3.125 10.343 1.00 98.62 130 GLN A C 1
ATOM 1019 O O . GLN A 1 130 ? -3.018 -2.720 11.503 1.00 98.62 130 GLN A O 1
ATOM 1024 N N . GLY A 1 131 ? -3.817 -2.531 9.422 1.00 98.56 131 GLY A N 1
ATOM 1025 C CA . GLY A 1 131 ? -4.732 -1.437 9.750 1.00 98.56 131 GLY A CA 1
ATOM 1026 C C . GLY A 1 131 ? -5.863 -1.879 10.678 1.00 98.56 131 GLY A C 1
ATOM 1027 O O . GLY A 1 131 ? -6.151 -1.193 11.658 1.00 98.56 131 GLY A O 1
ATOM 1028 N N . VAL A 1 132 ? -6.457 -3.050 10.427 1.00 98.75 132 VAL A N 1
ATOM 1029 C CA . VAL A 1 132 ? -7.470 -3.642 11.314 1.00 98.75 132 VAL A CA 1
ATOM 1030 C C . VAL A 1 132 ? -6.886 -4.034 12.671 1.00 98.75 132 VAL A C 1
ATOM 1032 O O . VAL A 1 132 ? -7.522 -3.768 13.686 1.00 98.75 132 VAL A O 1
ATOM 1035 N N . GLU A 1 133 ? -5.679 -4.601 12.720 1.00 98.75 133 GLU A N 1
ATOM 1036 C CA . GLU A 1 133 ? -4.975 -4.897 13.979 1.00 98.75 133 GLU A CA 1
ATOM 1037 C C . GLU A 1 133 ? -4.793 -3.635 14.829 1.00 98.75 133 GLU A C 1
ATOM 1039 O O . GLU A 1 133 ? -5.195 -3.613 15.991 1.00 98.75 133 GLU A O 1
ATOM 1044 N N . LEU A 1 134 ? -4.315 -2.546 14.224 1.00 98.62 134 LEU A N 1
ATOM 1045 C CA . LEU A 1 134 ? -4.164 -1.258 14.899 1.00 98.62 134 LEU A CA 1
ATOM 1046 C C . LEU A 1 134 ? -5.512 -0.709 15.403 1.00 98.62 134 LEU A C 1
ATOM 1048 O O . LEU A 1 134 ? -5.595 -0.147 16.498 1.00 98.62 134 LEU A O 1
ATOM 1052 N N . MET A 1 135 ? -6.591 -0.860 14.628 1.00 98.69 135 MET A N 1
ATOM 1053 C CA . MET A 1 135 ? -7.933 -0.462 15.074 1.00 98.69 135 MET A CA 1
ATOM 1054 C C . MET A 1 135 ? -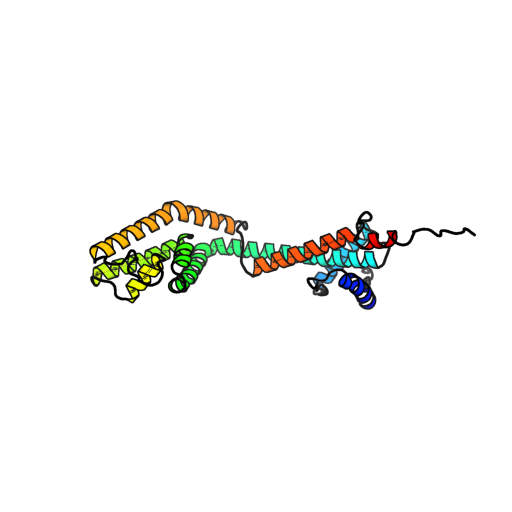8.419 -1.300 16.262 1.00 98.69 135 MET A C 1
ATOM 1056 O O . MET A 1 135 ? -8.986 -0.731 17.196 1.00 98.69 135 MET A O 1
ATOM 1060 N N . ILE A 1 136 ? -8.180 -2.616 16.251 1.00 98.81 136 ILE A N 1
ATOM 1061 C CA . ILE A 1 136 ? -8.503 -3.522 17.363 1.00 98.81 136 ILE A CA 1
ATOM 1062 C C . ILE A 1 136 ? -7.770 -3.075 18.630 1.00 98.81 136 ILE A C 1
ATOM 1064 O O . ILE A 1 136 ? -8.419 -2.865 19.651 1.00 98.81 136 ILE A O 1
ATOM 1068 N N . GLU A 1 137 ? -6.458 -2.837 18.559 1.00 98.69 137 GLU A N 1
ATOM 1069 C CA . GLU A 1 137 ? -5.657 -2.384 19.706 1.00 98.69 137 GLU A CA 1
ATOM 1070 C C . GLU A 1 137 ? -6.218 -1.100 20.340 1.00 98.69 137 GLU A C 1
ATOM 1072 O O . GLU A 1 137 ? -6.289 -0.970 21.567 1.00 98.69 137 GLU A O 1
ATOM 1077 N N . ARG A 1 138 ? -6.659 -0.147 19.508 1.00 98.56 138 ARG A N 1
ATOM 1078 C CA . ARG A 1 138 ? -7.251 1.115 19.977 1.00 98.56 138 ARG A CA 1
ATOM 1079 C C . ARG A 1 138 ? -8.629 0.920 20.607 1.00 98.56 138 ARG A C 1
ATOM 1081 O O . ARG A 1 138 ? -8.909 1.540 21.632 1.00 98.56 138 ARG A O 1
ATOM 1088 N N . TRP A 1 139 ? -9.475 0.064 20.038 1.00 98.62 139 TRP A N 1
ATOM 1089 C CA . TRP A 1 139 ? -10.766 -0.280 20.639 1.00 98.62 139 TRP A CA 1
ATOM 1090 C C . TRP A 1 139 ? -10.606 -1.029 21.964 1.00 98.62 139 TRP A C 1
ATOM 1092 O O . TRP A 1 139 ? -11.297 -0.713 22.928 1.00 98.62 139 TRP A O 1
ATOM 1102 N N . GLU A 1 140 ? -9.651 -1.954 22.058 1.00 98.62 140 GLU A N 1
ATOM 1103 C CA . GLU A 1 140 ? -9.325 -2.644 23.310 1.00 98.62 140 GLU A CA 1
ATOM 1104 C C . GLU A 1 140 ? -8.812 -1.673 24.380 1.00 98.62 140 GLU A C 1
ATOM 1106 O O . GLU A 1 140 ? -9.149 -1.808 25.556 1.00 98.62 140 GLU A O 1
ATOM 1111 N N . ALA A 1 141 ? -8.025 -0.661 23.998 1.00 98.25 141 ALA A N 1
ATOM 1112 C CA . ALA A 1 141 ? -7.618 0.392 24.922 1.00 98.25 141 ALA A CA 1
ATOM 1113 C C . ALA A 1 141 ? -8.827 1.184 25.451 1.00 98.25 141 ALA A C 1
ATOM 1115 O O . ALA A 1 141 ? -8.934 1.398 26.659 1.00 98.25 141 ALA A O 1
ATOM 1116 N N . LEU A 1 142 ? -9.758 1.561 24.570 1.00 98.00 142 LEU A N 1
ATOM 1117 C CA . LEU A 1 142 ? -10.993 2.251 24.945 1.00 98.00 142 LEU A CA 1
ATOM 1118 C C . LEU A 1 142 ? -11.895 1.401 25.860 1.00 98.00 142 LEU A C 1
ATOM 1120 O O . LEU A 1 142 ? -12.451 1.943 26.817 1.00 98.00 142 LEU A O 1
ATOM 1124 N N . ASP A 1 143 ? -12.003 0.090 25.615 1.00 97.88 143 ASP A N 1
ATOM 1125 C CA . ASP A 1 143 ? -12.728 -0.856 26.480 1.00 97.88 143 ASP A CA 1
ATOM 1126 C C . ASP A 1 143 ? -12.111 -0.907 27.884 1.00 97.88 143 ASP A C 1
ATOM 1128 O O . ASP A 1 143 ? -12.813 -0.742 28.884 1.00 97.88 143 ASP A O 1
ATOM 1132 N N . ARG A 1 144 ? -10.778 -1.043 27.977 1.00 97.94 144 ARG A N 1
ATOM 1133 C CA . ARG A 1 144 ? -10.060 -1.023 29.264 1.00 97.94 144 ARG A CA 1
ATOM 1134 C C . ARG A 1 144 ? -10.338 0.264 30.043 1.00 97.94 144 ARG A C 1
ATOM 1136 O O . ARG A 1 144 ? -10.587 0.212 31.246 1.00 97.94 144 ARG A O 1
ATOM 1143 N N . ILE A 1 145 ? -10.360 1.414 29.369 1.00 97.19 145 ILE A N 1
ATOM 1144 C CA . ILE A 1 145 ? -10.662 2.705 30.005 1.00 97.19 145 ILE A CA 1
ATOM 1145 C C . ILE A 1 145 ? -12.101 2.740 30.552 1.00 97.19 145 ILE A C 1
ATOM 1147 O O . ILE A 1 145 ? -12.292 3.150 31.697 1.00 97.19 145 ILE A O 1
ATOM 1151 N N . LEU A 1 146 ? -13.103 2.247 29.808 1.00 95.38 146 LEU A N 1
ATOM 1152 C CA . LEU A 1 146 ? -14.491 2.144 30.305 1.00 95.38 146 LEU A CA 1
ATOM 1153 C C . LEU A 1 146 ? -14.615 1.221 31.519 1.00 95.38 146 LEU A C 1
ATOM 1155 O O . LEU A 1 146 ? -15.425 1.464 32.422 1.00 95.38 146 LEU A O 1
ATOM 1159 N N . GLN A 1 147 ? -13.842 0.137 31.535 1.00 95.00 147 GLN A N 1
ATOM 1160 C CA . GLN A 1 147 ? -13.857 -0.829 32.626 1.00 95.00 147 GLN A CA 1
ATOM 1161 C C . GLN A 1 147 ? -13.254 -0.233 33.902 1.00 95.00 147 GLN A C 1
ATOM 1163 O O . GLN A 1 147 ? -13.868 -0.361 34.962 1.00 95.00 147 GLN A O 1
ATOM 1168 N N . HIS A 1 148 ? -12.123 0.470 33.797 1.00 94.81 148 HIS A N 1
ATOM 1169 C CA . HIS A 1 148 ? -11.402 1.011 34.953 1.00 94.81 148 HIS A CA 1
ATOM 1170 C C . HIS A 1 148 ? -11.944 2.347 35.474 1.00 94.81 148 HIS A C 1
ATOM 1172 O O . HIS A 1 148 ? -12.052 2.520 36.684 1.00 94.81 148 HIS A O 1
ATOM 1178 N N . TYR A 1 149 ? -12.290 3.283 34.588 1.00 92.44 149 TYR A N 1
ATOM 1179 C CA . TYR A 1 149 ? -12.640 4.660 34.967 1.00 92.44 149 TYR A CA 1
ATOM 1180 C C . TYR A 1 149 ? -14.136 4.969 34.849 1.00 92.44 149 TYR A C 1
ATOM 1182 O O . TYR A 1 149 ? -14.577 6.055 35.212 1.00 92.44 149 TYR A O 1
ATOM 1190 N N . GLY A 1 150 ? -14.933 4.021 34.348 1.00 88.88 150 GLY A N 1
ATOM 1191 C CA . GLY A 1 150 ? -16.391 4.141 34.270 1.00 88.88 150 GLY A CA 1
ATOM 1192 C C . GLY A 1 150 ? -16.913 5.022 33.133 1.00 88.88 150 GLY A C 1
ATOM 1193 O O . GLY A 1 150 ? -18.123 5.068 32.928 1.00 88.88 150 GLY A O 1
ATOM 1194 N N . GLY A 1 151 ? -16.036 5.676 32.365 1.00 91.44 151 GLY A N 1
ATOM 1195 C CA . GLY A 1 151 ? -16.432 6.530 31.251 1.00 91.44 151 GLY A CA 1
ATOM 1196 C C . GLY A 1 151 ? -15.262 6.998 30.390 1.00 91.44 151 GLY A C 1
ATOM 1197 O O . GLY A 1 151 ? -14.094 6.774 30.704 1.00 91.44 151 GLY A O 1
ATOM 1198 N N . TRP A 1 152 ? -15.603 7.655 29.285 1.00 95.00 152 TRP A N 1
ATOM 1199 C CA . TRP A 1 152 ? -14.660 8.285 28.366 1.00 95.00 152 TRP A CA 1
ATOM 1200 C C . TRP A 1 152 ? -14.637 9.794 28.564 1.00 95.00 152 TRP A C 1
ATOM 1202 O O . TRP A 1 152 ? -15.684 10.440 28.598 1.00 95.00 152 TRP A O 1
ATOM 1212 N N . ASP A 1 153 ? -13.435 10.364 28.616 1.00 94.25 153 ASP A N 1
ATOM 1213 C CA . ASP A 1 153 ? -13.261 11.806 28.463 1.00 94.25 153 ASP A CA 1
ATOM 1214 C C . ASP A 1 153 ? -13.392 12.238 26.990 1.00 94.25 153 ASP A C 1
ATOM 1216 O O . ASP A 1 153 ? -13.540 11.430 26.067 1.00 94.25 153 ASP A O 1
ATOM 1220 N N . ARG A 1 154 ? -13.283 13.546 26.751 1.00 93.56 154 ARG A N 1
ATOM 1221 C CA . ARG A 1 154 ? -13.384 14.124 25.409 1.00 93.56 154 ARG A CA 1
ATOM 1222 C C . ARG A 1 154 ? -12.371 13.545 24.410 1.00 93.56 154 ARG A C 1
ATOM 1224 O O . ARG A 1 154 ? -12.704 13.427 23.233 1.00 93.56 154 ARG A O 1
ATOM 1231 N N . ALA A 1 155 ? -11.153 13.217 24.837 1.00 95.12 155 ALA A N 1
ATOM 1232 C CA . ALA A 1 155 ? -10.125 12.685 23.946 1.00 95.12 155 ALA A CA 1
ATOM 1233 C C . ALA A 1 155 ? -10.464 11.253 23.507 1.00 95.12 155 ALA A C 1
ATOM 1235 O O . ALA A 1 155 ? -10.390 10.941 22.317 1.00 95.12 155 ALA A O 1
ATOM 1236 N N . HIS A 1 156 ? -10.921 10.417 24.441 1.00 96.38 156 HIS A N 1
ATOM 1237 C CA . HIS A 1 156 ? -11.389 9.059 24.153 1.00 96.38 156 HIS A CA 1
ATOM 1238 C C . HIS A 1 156 ? -12.613 9.060 23.227 1.00 96.38 156 HIS A C 1
ATOM 1240 O O . HIS A 1 156 ? -12.665 8.289 22.270 1.00 96.38 156 HIS A O 1
ATOM 1246 N N . TRP A 1 157 ? -13.549 9.990 23.441 1.00 94.81 157 TRP A N 1
ATOM 1247 C CA . TRP A 1 157 ? -14.700 10.198 22.558 1.00 94.81 157 TRP A CA 1
ATOM 1248 C C . TRP A 1 157 ? -14.292 10.538 21.124 1.00 94.81 157 TRP A C 1
ATOM 1250 O O . TRP A 1 157 ? -14.782 9.925 20.176 1.00 94.81 157 TRP A O 1
ATOM 1260 N N . LEU A 1 158 ? -13.370 11.487 20.944 1.00 94.38 158 LEU A N 1
ATOM 1261 C CA . LEU A 1 158 ? -12.874 11.846 19.613 1.00 94.38 158 LEU A CA 1
ATOM 1262 C C . LEU A 1 158 ? -12.154 10.672 18.942 1.00 94.38 158 LEU A C 1
ATOM 1264 O O . LEU A 1 158 ? -12.323 10.464 17.742 1.00 94.38 158 LEU A O 1
ATOM 1268 N N . LEU A 1 159 ? -11.385 9.882 19.697 1.00 96.31 159 LEU A N 1
ATOM 1269 C CA . LEU A 1 159 ? -10.747 8.679 19.170 1.00 96.31 159 LEU A CA 1
ATOM 1270 C C . LEU A 1 159 ? -11.781 7.651 18.692 1.00 96.31 159 LEU A C 1
ATOM 1272 O O . LEU A 1 159 ? -11.656 7.155 17.575 1.00 96.31 159 LEU A O 1
ATOM 1276 N N . ALA A 1 160 ? -12.811 7.364 19.489 1.00 96.50 160 ALA A N 1
ATOM 1277 C CA . ALA A 1 160 ? -13.876 6.438 19.109 1.00 96.50 160 ALA A CA 1
ATOM 1278 C C . ALA A 1 160 ? -14.609 6.898 17.834 1.00 96.50 160 ALA A C 1
ATOM 1280 O O . ALA A 1 160 ? -14.824 6.101 16.923 1.00 96.50 160 ALA A O 1
ATOM 1281 N N . MET A 1 161 ? -14.905 8.197 17.710 1.00 94.75 161 MET A N 1
ATOM 1282 C CA . MET A 1 161 ? -15.495 8.772 16.489 1.00 94.75 161 MET A CA 1
ATOM 1283 C C . MET A 1 161 ? -14.594 8.615 15.273 1.00 94.75 161 MET A C 1
ATOM 1285 O O . MET A 1 161 ? -15.037 8.175 14.211 1.00 94.75 161 MET A O 1
ATOM 1289 N N . ASN A 1 162 ? -13.307 8.896 15.459 1.00 96.19 162 ASN A N 1
ATOM 1290 C CA . ASN A 1 162 ? -12.299 8.722 14.431 1.00 96.19 162 ASN A CA 1
ATOM 1291 C C . ASN A 1 162 ? -12.235 7.264 13.938 1.00 96.19 162 ASN A C 1
ATOM 1293 O O . ASN A 1 162 ? -12.142 7.036 12.734 1.00 96.19 162 ASN A O 1
ATOM 1297 N N . LEU A 1 163 ? -12.331 6.280 14.841 1.00 97.06 163 LEU A N 1
ATOM 1298 C CA . LEU A 1 163 ? -12.338 4.848 14.505 1.00 97.06 163 LEU A CA 1
ATOM 1299 C C . LEU A 1 163 ? -13.640 4.393 13.830 1.00 97.06 163 LEU A C 1
ATOM 1301 O O . LEU A 1 163 ? -13.607 3.561 12.919 1.00 97.06 163 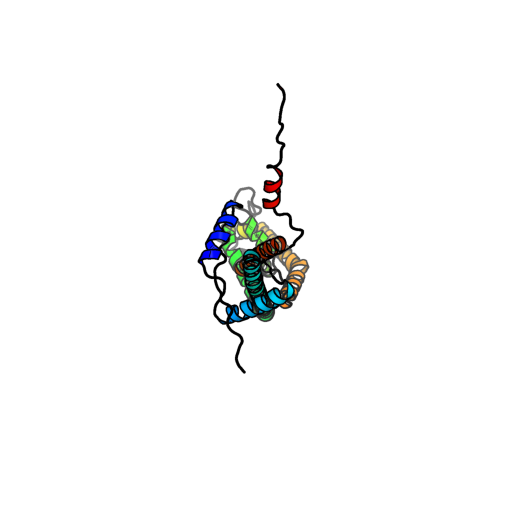LEU A O 1
ATOM 1305 N N . LEU A 1 164 ? -14.785 4.950 14.230 1.00 96.25 164 LEU A N 1
ATOM 1306 C CA . LEU A 1 164 ? -16.064 4.724 13.549 1.00 96.25 164 LEU A CA 1
ATOM 1307 C C . LEU A 1 164 ? -16.076 5.333 12.140 1.00 96.25 164 LEU A C 1
ATOM 1309 O O . LEU A 1 164 ? -16.811 4.866 11.274 1.00 96.25 164 LEU A O 1
ATOM 1313 N N . GLY A 1 165 ? -15.208 6.313 11.885 1.00 95.50 165 GLY A N 1
ATOM 1314 C CA . GLY A 1 165 ? -15.178 7.074 10.643 1.00 95.50 165 GLY A CA 1
ATOM 1315 C C . GLY A 1 165 ? -16.216 8.198 10.616 1.00 95.50 165 GLY A C 1
ATOM 1316 O O . GLY A 1 165 ? -16.528 8.719 9.548 1.00 95.50 165 GLY A O 1
ATOM 1317 N N . GLU A 1 166 ? -16.752 8.586 11.772 1.00 92.12 166 GLU A N 1
ATOM 1318 C CA . GLU A 1 166 ? -17.729 9.666 11.881 1.00 92.12 166 GLU A CA 1
ATOM 1319 C C . GLU A 1 166 ? -17.011 11.024 11.985 1.00 92.12 166 GLU A C 1
ATOM 1321 O O . GLU A 1 166 ? -16.101 11.180 12.805 1.00 92.12 166 GLU A O 1
ATOM 1326 N N . PRO A 1 167 ? -17.373 12.026 11.160 1.00 77.50 167 PRO A N 1
ATOM 1327 C CA . PRO A 1 167 ? -16.899 13.392 11.358 1.00 77.50 167 PRO A CA 1
ATOM 1328 C C . PRO A 1 167 ? -17.510 13.996 12.637 1.00 77.50 167 PRO A C 1
ATOM 1330 O O . PRO A 1 167 ? -18.537 13.517 13.100 1.00 77.50 167 PRO A O 1
ATOM 1333 N N . VAL A 1 168 ? -16.849 15.032 13.181 1.00 68.19 168 VAL A N 1
ATOM 1334 C CA . VAL A 1 168 ? -17.151 15.845 14.391 1.00 68.19 168 VAL A CA 1
ATOM 1335 C C . VAL A 1 168 ? -18.464 15.512 15.131 1.00 68.19 168 VAL A C 1
ATOM 1337 O O . VAL A 1 168 ? -19.530 15.569 14.520 1.00 68.19 168 VAL A O 1
ATOM 1340 N N . PRO A 1 169 ? -18.427 15.297 16.467 1.00 60.72 169 PRO A N 1
ATOM 1341 C CA . PRO A 1 169 ? -19.584 14.858 17.245 1.00 60.72 169 PRO A CA 1
ATOM 1342 C C . PRO A 1 169 ? -20.813 15.747 17.023 1.00 60.72 169 PRO A C 1
ATOM 1344 O O . PRO A 1 169 ? -20.824 16.933 17.355 1.00 60.72 169 PRO A O 1
ATOM 1347 N N . GLY A 1 170 ? -21.857 15.133 16.475 1.00 64.00 170 GLY A N 1
ATOM 1348 C CA . GLY A 1 170 ? -23.186 15.704 16.310 1.00 64.00 170 GLY A CA 1
ATOM 1349 C C . GLY A 1 170 ? -24.247 14.792 16.920 1.00 64.00 170 GLY A C 1
ATOM 1350 O O . GLY A 1 170 ? -23.972 13.662 17.319 1.00 64.00 170 GLY A O 1
ATOM 1351 N N . ARG A 1 171 ? -25.495 15.269 16.961 1.00 60.94 171 ARG A N 1
ATOM 1352 C CA . ARG A 1 171 ? -26.639 14.521 17.525 1.00 60.94 171 ARG A CA 1
ATOM 1353 C C . ARG A 1 171 ? -26.958 13.210 16.795 1.00 60.94 171 ARG A C 1
ATOM 1355 O O . ARG A 1 171 ? -27.719 12.408 17.312 1.00 60.94 171 ARG A O 1
ATOM 1362 N N . THR A 1 172 ? -26.404 13.014 15.606 1.00 71.88 172 THR A N 1
ATOM 1363 C CA . THR A 1 172 ? -26.610 11.839 14.749 1.00 71.88 172 THR A CA 1
ATOM 1364 C C . THR A 1 172 ? -25.500 10.801 14.872 1.00 71.88 172 THR A C 1
ATOM 1366 O O . THR A 1 172 ? -25.492 9.834 14.118 1.00 71.88 172 THR A O 1
ATOM 1369 N N . SER A 1 173 ? -24.538 11.016 15.769 1.00 82.19 173 SER A N 1
ATOM 1370 C CA . SER A 1 173 ? -23.457 10.064 15.982 1.00 82.19 173 SER A CA 1
ATOM 1371 C C . SER A 1 173 ? -23.976 8.749 16.565 1.00 82.19 173 SER A C 1
ATOM 1373 O O . SER A 1 173 ? -24.845 8.773 17.438 1.00 82.19 173 SER A O 1
ATOM 1375 N N . ARG A 1 174 ? -23.384 7.610 16.175 1.00 86.12 174 ARG A N 1
ATOM 1376 C CA . ARG A 1 174 ? -23.679 6.305 16.800 1.00 86.12 174 ARG A CA 1
ATOM 1377 C C . ARG A 1 174 ? -23.353 6.264 18.290 1.00 86.12 174 ARG A C 1
ATOM 1379 O O . ARG A 1 174 ? -23.864 5.396 18.987 1.00 86.12 174 ARG A O 1
ATOM 1386 N N . LEU A 1 175 ? -22.515 7.178 18.776 1.00 89.00 175 LEU A N 1
ATOM 1387 C CA . LEU A 1 175 ? -22.220 7.295 20.198 1.00 89.00 175 LEU A CA 1
ATOM 1388 C C . LEU A 1 175 ? -23.231 8.174 20.956 1.00 89.00 175 LEU A C 1
ATOM 1390 O O . LEU A 1 175 ? -23.277 8.127 22.184 1.00 89.00 175 LEU A O 1
ATOM 1394 N N . ALA A 1 176 ? -24.023 9.003 20.271 1.00 88.25 176 ALA A N 1
ATOM 1395 C CA . ALA A 1 176 ? -24.870 9.996 20.925 1.00 88.25 176 ALA A CA 1
ATOM 1396 C C . ALA A 1 176 ? -25.940 9.339 21.814 1.00 88.25 176 ALA A C 1
ATOM 1398 O O . ALA A 1 176 ? -26.751 8.544 21.350 1.00 88.25 176 ALA A O 1
ATOM 1399 N N . GLY A 1 177 ? -25.964 9.714 23.097 1.00 87.62 177 GLY A N 1
ATOM 1400 C CA . GLY A 1 177 ? -26.960 9.232 24.057 1.00 87.62 177 GLY A CA 1
ATOM 1401 C C . GLY A 1 177 ? -26.717 7.820 24.595 1.00 87.62 177 GLY A C 1
ATOM 1402 O O . GLY A 1 177 ? -27.551 7.334 25.353 1.00 87.62 177 GLY A O 1
ATOM 1403 N N . LEU A 1 178 ? -25.598 7.175 24.245 1.00 91.31 178 LEU A N 1
ATOM 1404 C CA . LEU A 1 178 ? -25.218 5.902 24.853 1.00 91.31 178 LEU A CA 1
ATOM 1405 C C . LEU A 1 178 ? -24.727 6.115 26.288 1.00 91.31 178 LEU A C 1
ATOM 1407 O O . LEU A 1 178 ? -23.889 6.979 26.559 1.00 91.31 178 LEU A O 1
ATOM 1411 N N . ASP A 1 179 ? -25.244 5.296 27.197 1.00 93.19 179 ASP A N 1
ATOM 1412 C CA . ASP A 1 179 ? -24.721 5.150 28.548 1.00 93.19 179 ASP A CA 1
ATOM 1413 C C . ASP A 1 179 ? -23.496 4.218 28.561 1.00 93.19 179 ASP A C 1
ATOM 1415 O O . ASP A 1 179 ? -22.985 3.793 27.521 1.00 93.19 179 ASP A O 1
ATOM 1419 N N . ARG A 1 180 ? -22.986 3.901 29.754 1.00 93.25 180 ARG A N 1
ATOM 1420 C CA . ARG A 1 180 ? -21.797 3.053 29.905 1.00 93.25 180 ARG A CA 1
ATOM 1421 C C . ARG A 1 180 ? -21.975 1.678 29.256 1.00 93.25 180 ARG A C 1
ATOM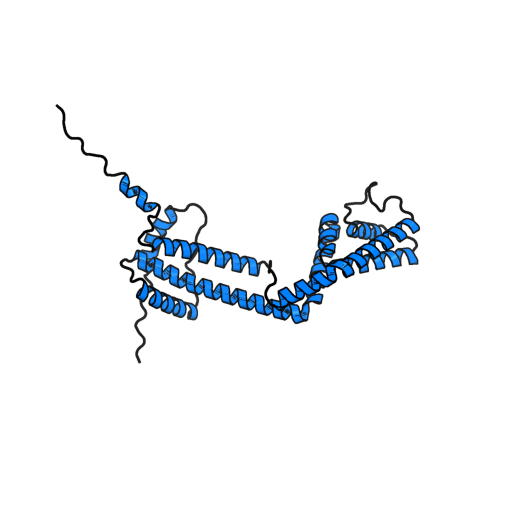 1423 O O . ARG A 1 180 ? -21.053 1.200 28.592 1.00 93.25 180 ARG A O 1
ATOM 1430 N N . ASP A 1 181 ? -23.127 1.050 29.456 1.00 94.56 181 ASP A N 1
ATOM 1431 C CA . ASP A 1 181 ? -23.385 -0.296 28.954 1.00 94.56 181 ASP A CA 1
ATOM 1432 C C . ASP A 1 181 ? -23.593 -0.281 27.436 1.00 94.56 181 ASP A C 1
ATOM 1434 O O . ASP A 1 181 ? -23.050 -1.139 26.738 1.00 94.56 181 ASP A O 1
ATOM 1438 N N . GLY A 1 182 ? -24.257 0.749 26.903 1.00 95.38 182 GLY A N 1
ATOM 1439 C CA . GLY A 1 182 ? -24.367 0.996 25.468 1.00 95.38 182 GLY A CA 1
ATOM 1440 C C . GLY A 1 182 ? -23.011 1.228 24.797 1.00 95.38 182 GLY A C 1
ATOM 1441 O O . GLY A 1 182 ? -22.728 0.630 23.757 1.00 95.38 182 GLY A O 1
ATOM 1442 N N . LEU A 1 183 ? -22.134 2.034 25.408 1.00 95.81 183 LEU A N 1
ATOM 1443 C CA . LEU A 1 183 ? -20.762 2.234 24.926 1.00 95.81 183 LEU A CA 1
ATOM 1444 C C . LEU A 1 183 ? -19.982 0.917 24.918 1.00 95.81 183 LEU A C 1
ATOM 1446 O O . LEU A 1 183 ? -19.312 0.603 23.935 1.00 95.81 183 LEU A O 1
ATOM 1450 N N . ARG A 1 184 ? -20.096 0.114 25.981 1.00 96.25 184 ARG A N 1
ATOM 1451 C CA . ARG A 1 184 ? -19.425 -1.187 26.057 1.00 96.25 184 ARG A CA 1
ATOM 1452 C C . ARG A 1 184 ? -19.939 -2.153 24.992 1.00 96.25 184 ARG A C 1
ATOM 1454 O O . ARG A 1 184 ? -19.130 -2.791 24.323 1.00 96.25 184 ARG A O 1
ATOM 1461 N N . ALA A 1 185 ? -21.255 -2.241 24.807 1.00 96.44 185 ALA A N 1
ATOM 1462 C CA . ALA A 1 185 ? -21.863 -3.084 23.782 1.00 96.44 185 ALA A CA 1
ATOM 1463 C C . ALA A 1 185 ? -21.389 -2.690 22.375 1.00 96.44 185 ALA A C 1
ATOM 1465 O O . ALA A 1 185 ? -21.034 -3.560 21.581 1.00 96.44 185 ALA A O 1
ATOM 1466 N N . LEU A 1 186 ? -21.301 -1.386 22.091 1.00 96.56 186 LEU A N 1
ATOM 1467 C CA . LEU A 1 186 ? -20.759 -0.890 20.829 1.00 96.56 186 LEU A CA 1
ATOM 1468 C C . LEU A 1 186 ? -19.296 -1.301 20.629 1.00 96.56 186 LEU A C 1
ATOM 1470 O O . LEU A 1 186 ? -18.948 -1.796 19.561 1.00 96.56 186 LEU A O 1
ATOM 1474 N N . VAL A 1 187 ? -18.444 -1.111 21.642 1.00 97.69 187 VAL A N 1
ATOM 1475 C CA . VAL A 1 187 ? -17.021 -1.479 21.555 1.00 97.69 187 VAL A CA 1
ATOM 1476 C C . VAL A 1 187 ? -16.863 -2.973 21.271 1.00 97.69 187 VAL A C 1
ATOM 1478 O O . VAL A 1 187 ? -16.075 -3.346 20.404 1.00 97.69 187 VAL A O 1
ATOM 1481 N N . GLN A 1 188 ? -17.633 -3.828 21.949 1.00 98.25 188 GLN A N 1
ATOM 1482 C CA . GLN A 1 188 ? -17.588 -5.273 21.710 1.00 98.25 188 GLN A CA 1
ATOM 1483 C C . GLN A 1 188 ? -18.059 -5.638 20.299 1.00 98.25 188 GLN A C 1
ATOM 1485 O O . GLN A 1 188 ? -17.396 -6.433 19.636 1.00 98.25 188 GLN A O 1
ATOM 1490 N N . ALA A 1 189 ? -19.130 -5.010 19.806 1.00 98.25 189 ALA A N 1
ATOM 1491 C CA . ALA A 1 189 ? -19.616 -5.232 18.447 1.00 98.25 189 ALA A CA 1
ATOM 1492 C C . ALA A 1 189 ? -18.579 -4.829 17.382 1.00 98.25 189 ALA A C 1
ATOM 1494 O O . ALA A 1 189 ? -18.358 -5.563 16.419 1.00 98.25 189 ALA A O 1
ATOM 1495 N N . GLU A 1 190 ? -17.900 -3.690 17.555 1.00 98.44 190 GLU A N 1
ATOM 1496 C CA . GLU A 1 190 ? -16.848 -3.253 16.628 1.00 98.44 190 GLU A CA 1
ATOM 1497 C C . GLU A 1 190 ? -15.610 -4.166 16.706 1.00 98.44 190 GLU A C 1
ATOM 1499 O O . GLU A 1 190 ? -15.040 -4.514 15.670 1.00 98.44 190 GLU A O 1
ATOM 1504 N N . LEU A 1 191 ? -15.209 -4.618 17.902 1.00 98.69 191 LEU A N 1
ATOM 1505 C CA . LEU A 1 191 ? -14.116 -5.585 18.066 1.00 98.69 191 LEU A CA 1
ATOM 1506 C C . LEU A 1 191 ? -14.427 -6.926 17.398 1.00 98.69 191 LEU A C 1
ATOM 1508 O O . LEU A 1 191 ? -13.563 -7.489 16.723 1.00 98.69 191 LEU A O 1
ATOM 1512 N N . GLU A 1 192 ? -15.642 -7.441 17.572 1.00 98.69 192 GLU A N 1
ATOM 1513 C CA . GLU A 1 192 ? -16.094 -8.676 16.934 1.00 98.69 192 GLU A CA 1
ATOM 1514 C C . GLU A 1 192 ? -16.074 -8.547 15.408 1.00 98.69 192 GLU A C 1
ATOM 1516 O O . GLU A 1 192 ? -15.459 -9.376 14.732 1.00 98.69 192 GLU A O 1
ATOM 1521 N N . ALA A 1 193 ? -16.646 -7.466 14.870 1.00 98.50 193 ALA A N 1
ATOM 1522 C CA . ALA A 1 193 ? -16.668 -7.201 13.435 1.00 98.50 193 ALA A CA 1
ATOM 1523 C C . ALA A 1 193 ? -15.254 -7.093 12.838 1.00 98.50 193 ALA A C 1
ATOM 1525 O O . ALA A 1 193 ? -14.970 -7.683 11.794 1.00 98.50 193 ALA A O 1
ATOM 1526 N N . LEU A 1 194 ? -14.340 -6.383 13.508 1.00 98.62 194 LEU A N 1
ATOM 1527 C CA . LEU A 1 194 ? -12.952 -6.245 13.060 1.00 98.62 194 LEU A CA 1
ATOM 1528 C C . LEU A 1 194 ? -12.190 -7.577 13.117 1.00 98.62 194 LEU A C 1
ATOM 1530 O O . LEU A 1 194 ? -11.447 -7.903 12.191 1.00 98.62 194 LEU A O 1
ATOM 1534 N N . ARG A 1 195 ? -12.385 -8.380 14.171 1.00 98.75 195 ARG A N 1
ATOM 1535 C CA . ARG A 1 195 ? -11.754 -9.705 14.303 1.00 98.75 195 ARG A CA 1
ATOM 1536 C C . ARG A 1 195 ? -12.285 -10.708 13.276 1.00 98.75 195 ARG A C 1
ATOM 1538 O O . ARG A 1 195 ? -11.507 -11.531 12.791 1.00 98.75 195 ARG A O 1
ATOM 1545 N N . ALA A 1 196 ? -13.573 -10.643 12.941 1.00 98.56 196 ALA A N 1
ATOM 1546 C CA . ALA A 1 196 ? -14.159 -11.419 11.850 1.00 98.56 196 ALA A CA 1
ATOM 1547 C C . ALA A 1 196 ? -13.558 -10.996 10.502 1.00 98.56 196 ALA A C 1
ATOM 1549 O O . ALA A 1 196 ? -12.964 -11.821 9.816 1.00 98.56 196 ALA A O 1
ATOM 1550 N N . LEU A 1 197 ? -13.566 -9.694 10.184 1.00 98.50 197 LEU A N 1
ATOM 1551 C CA . LEU A 1 197 ? -12.965 -9.159 8.956 1.00 98.50 197 LEU A CA 1
ATOM 1552 C C . LEU A 1 197 ? -11.491 -9.570 8.793 1.00 98.50 197 LEU A C 1
ATOM 1554 O O . LEU A 1 197 ? -11.063 -9.947 7.698 1.00 98.50 197 LEU A O 1
ATOM 1558 N N . LYS A 1 198 ? -10.715 -9.522 9.884 1.00 98.50 198 LYS A N 1
ATOM 1559 C CA . LYS A 1 198 ? -9.317 -9.958 9.893 1.00 98.50 198 LYS A CA 1
ATOM 1560 C C . LYS A 1 198 ? -9.179 -11.431 9.491 1.00 98.50 198 LYS A C 1
ATOM 1562 O O . LYS A 1 198 ? -8.475 -11.710 8.522 1.00 98.50 198 LYS A O 1
ATOM 1567 N N . ARG A 1 199 ? -9.834 -12.345 10.219 1.00 98.56 199 ARG A N 1
ATOM 1568 C CA . ARG A 1 199 ? -9.737 -13.799 9.978 1.00 98.56 199 ARG A CA 1
ATOM 1569 C C . ARG A 1 199 ? -10.291 -14.204 8.620 1.00 98.56 199 ARG A C 1
ATOM 1571 O O . ARG A 1 199 ? -9.649 -14.954 7.894 1.00 98.56 199 ARG A O 1
ATOM 1578 N N . ASP A 1 200 ? -11.476 -13.707 8.285 1.00 98.38 200 ASP A N 1
ATOM 1579 C CA . ASP A 1 200 ? -12.266 -14.263 7.188 1.00 98.38 200 ASP A CA 1
ATOM 1580 C C . ASP A 1 200 ? -11.814 -13.730 5.822 1.00 98.38 200 ASP A C 1
ATOM 1582 O O . ASP A 1 200 ? -12.023 -14.380 4.798 1.00 98.38 200 ASP A O 1
ATOM 1586 N N . VAL A 1 201 ? -11.184 -12.549 5.792 1.00 98.38 201 VAL A N 1
ATOM 1587 C CA . VAL A 1 201 ? -10.808 -11.867 4.545 1.00 98.38 201 VAL A CA 1
ATOM 1588 C C . VAL A 1 201 ? -9.334 -11.471 4.533 1.00 98.38 201 VAL A C 1
ATOM 1590 O O . VAL A 1 201 ? -8.589 -11.855 3.627 1.00 98.38 201 VAL A O 1
ATOM 1593 N N . LEU A 1 202 ? -8.898 -10.685 5.520 1.00 98.31 202 LEU A N 1
ATOM 1594 C CA . LEU A 1 202 ? -7.634 -9.953 5.408 1.00 98.31 202 LEU A CA 1
ATOM 1595 C C . LEU A 1 202 ? -6.394 -10.826 5.608 1.00 98.31 202 LEU A C 1
ATOM 1597 O O . LEU A 1 202 ? -5.375 -10.540 4.991 1.00 98.31 202 LEU A O 1
ATOM 1601 N N . GLU A 1 203 ? -6.451 -11.891 6.409 1.00 98.44 203 GLU A N 1
ATOM 1602 C CA . GLU A 1 203 ? -5.320 -12.819 6.573 1.00 98.44 203 GLU A CA 1
ATOM 1603 C C . GLU A 1 203 ? -4.969 -13.534 5.260 1.00 98.44 203 GLU A C 1
ATOM 1605 O O . GLU A 1 203 ? -3.801 -13.584 4.861 1.00 98.44 203 GLU A O 1
ATOM 1610 N N . ALA A 1 204 ? -5.979 -14.030 4.541 1.00 98.06 204 ALA A N 1
ATOM 1611 C CA . ALA A 1 204 ? -5.784 -14.672 3.243 1.00 98.06 204 ALA A CA 1
ATOM 1612 C C . ALA A 1 204 ? -5.309 -13.671 2.176 1.00 98.06 204 ALA A C 1
ATOM 1614 O O . ALA A 1 204 ? -4.427 -13.989 1.371 1.00 98.06 204 ALA A O 1
ATOM 1615 N N . GLN A 1 205 ? -5.870 -12.457 2.178 1.00 97.75 205 GLN A N 1
ATOM 1616 C CA . GLN A 1 205 ? -5.460 -11.391 1.268 1.00 97.75 205 GLN A CA 1
ATOM 1617 C C . GLN A 1 205 ? -4.011 -10.945 1.516 1.00 97.75 205 GLN A C 1
ATOM 1619 O O . GLN A 1 205 ? -3.234 -10.897 0.566 1.00 97.75 205 GLN A O 1
ATOM 1624 N N . ASP A 1 206 ? -3.628 -10.683 2.768 1.00 98.00 206 ASP A N 1
ATOM 1625 C CA . ASP A 1 206 ? -2.273 -10.264 3.154 1.00 98.00 206 ASP A CA 1
ATOM 1626 C C . ASP A 1 206 ? -1.230 -11.322 2.766 1.00 98.00 206 ASP A C 1
ATOM 1628 O O . ASP A 1 206 ? -0.188 -10.997 2.198 1.00 98.00 206 ASP A O 1
ATOM 1632 N N . LEU A 1 207 ? -1.537 -12.609 2.970 1.00 97.56 207 LEU A N 1
ATOM 1633 C CA . LEU A 1 207 ? -0.656 -13.699 2.547 1.00 97.56 207 LEU A CA 1
ATOM 1634 C C . LEU A 1 207 ? -0.492 -13.761 1.020 1.00 97.56 207 LEU A C 1
ATOM 1636 O O . LEU A 1 207 ? 0.612 -14.017 0.529 1.00 97.56 207 LEU A O 1
ATOM 1640 N N . ARG A 1 208 ? -1.573 -13.542 0.260 1.00 97.25 208 ARG A N 1
ATOM 1641 C CA . ARG A 1 208 ? -1.522 -13.489 -1.208 1.00 97.25 208 ARG A CA 1
ATOM 1642 C C . ARG A 1 208 ? -0.675 -12.308 -1.679 1.00 97.25 208 ARG A C 1
ATOM 1644 O O . ARG A 1 208 ? 0.247 -12.518 -2.462 1.00 97.25 208 ARG A O 1
ATOM 1651 N N . GLU A 1 209 ? -0.930 -11.112 -1.156 1.00 96.06 209 GLU A N 1
ATOM 1652 C CA . GLU A 1 209 ? -0.164 -9.901 -1.473 1.00 96.06 209 GLU A CA 1
ATOM 1653 C C . GLU A 1 209 ? 1.326 -10.085 -1.148 1.00 96.06 209 GLU A C 1
ATOM 1655 O O . GLU A 1 209 ? 2.186 -9.783 -1.979 1.00 96.06 209 GLU A O 1
ATOM 1660 N N . ARG A 1 210 ? 1.650 -10.677 0.011 1.00 96.81 210 ARG A N 1
ATOM 1661 C CA . ARG A 1 210 ? 3.032 -10.999 0.389 1.00 96.81 210 ARG A CA 1
ATOM 1662 C C . ARG A 1 210 ? 3.700 -11.915 -0.632 1.00 96.81 210 ARG A C 1
ATOM 1664 O O . ARG A 1 210 ? 4.838 -11.660 -1.023 1.00 96.81 210 ARG A O 1
ATOM 1671 N N . ARG A 1 211 ? 3.015 -12.974 -1.079 1.00 96.94 211 ARG A N 1
ATOM 1672 C CA . ARG A 1 211 ? 3.536 -13.920 -2.087 1.00 96.94 211 ARG A CA 1
ATOM 1673 C C . ARG A 1 211 ? 3.729 -13.259 -3.453 1.00 96.94 211 ARG A C 1
ATOM 1675 O O . ARG A 1 211 ? 4.742 -13.498 -4.109 1.00 96.94 211 ARG A O 1
ATOM 1682 N N . GLU A 1 212 ? 2.797 -12.413 -3.879 1.00 95.44 212 GLU A N 1
ATOM 1683 C CA . GLU A 1 212 ? 2.899 -11.668 -5.140 1.00 95.44 212 GLU A CA 1
ATOM 1684 C C . GLU A 1 212 ? 4.079 -10.693 -5.120 1.00 95.44 212 GLU A C 1
ATOM 1686 O O . GLU A 1 212 ? 4.879 -10.652 -6.053 1.00 95.44 212 GLU A O 1
ATOM 1691 N N . VAL A 1 213 ? 4.253 -9.940 -4.033 1.00 95.75 213 VAL A N 1
ATOM 1692 C CA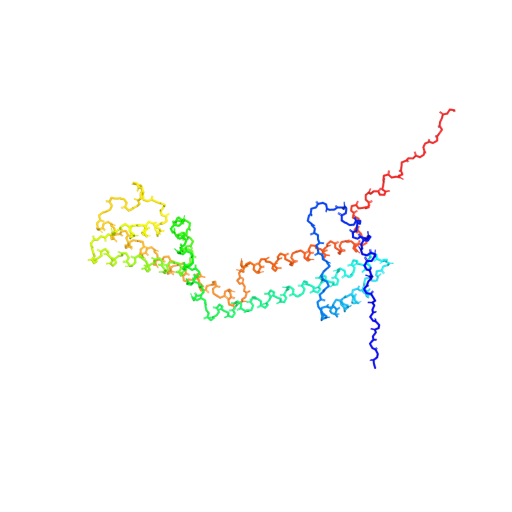 . VAL A 1 213 ? 5.390 -9.022 -3.909 1.00 95.75 213 VAL A CA 1
ATOM 1693 C C . VAL A 1 213 ? 6.705 -9.800 -3.798 1.00 95.75 213 VAL A C 1
ATOM 1695 O O . VAL A 1 213 ? 7.661 -9.448 -4.486 1.00 95.75 213 VAL A O 1
ATOM 1698 N N . ALA A 1 214 ? 6.753 -10.886 -3.020 1.00 95.25 214 ALA A N 1
ATOM 1699 C CA . ALA A 1 214 ? 7.940 -11.737 -2.883 1.00 95.25 214 ALA A CA 1
ATOM 1700 C C . ALA A 1 214 ? 8.342 -12.448 -4.190 1.00 95.25 214 ALA A C 1
ATOM 1702 O O . ALA A 1 214 ? 9.515 -12.753 -4.382 1.00 95.25 214 ALA A O 1
ATOM 1703 N N . SER A 1 215 ? 7.399 -12.679 -5.107 1.00 94.06 215 SER A N 1
ATOM 1704 C CA . SER A 1 215 ? 7.675 -13.200 -6.457 1.00 94.06 215 SER A CA 1
ATOM 1705 C C . SER A 1 215 ? 7.976 -12.104 -7.488 1.00 94.06 215 SER A C 1
ATOM 1707 O O . SER A 1 215 ? 8.208 -12.401 -8.657 1.00 94.06 215 SER A O 1
ATOM 1709 N N . GLY A 1 216 ? 7.993 -10.831 -7.077 1.00 93.69 216 GLY A N 1
ATOM 1710 C CA . GLY A 1 216 ? 8.240 -9.691 -7.961 1.00 93.69 216 GLY A CA 1
ATOM 1711 C C . GLY A 1 216 ? 7.056 -9.315 -8.862 1.00 93.69 216 GLY A C 1
ATOM 1712 O O . GLY A 1 216 ? 7.232 -8.508 -9.777 1.00 93.69 216 GLY A O 1
ATOM 1713 N N . LEU A 1 217 ? 5.867 -9.875 -8.611 1.00 90.31 217 LEU A N 1
ATOM 1714 C CA . LEU A 1 217 ? 4.633 -9.640 -9.372 1.00 90.31 217 LEU A CA 1
ATOM 1715 C C . LEU A 1 217 ? 3.757 -8.516 -8.796 1.00 90.31 217 LEU A C 1
ATOM 1717 O O . LEU A 1 217 ? 2.818 -8.075 -9.454 1.00 90.31 217 LEU A O 1
ATOM 1721 N N . GLY A 1 218 ? 4.058 -8.030 -7.590 1.00 85.75 218 GLY A N 1
ATOM 1722 C CA . GLY A 1 218 ? 3.282 -6.971 -6.946 1.00 85.75 218 GLY A CA 1
ATOM 1723 C C . GLY A 1 218 ? 3.293 -5.641 -7.712 1.00 85.75 218 GLY A C 1
ATOM 1724 O O . GLY A 1 218 ? 4.313 -5.215 -8.262 1.00 85.75 218 GLY A O 1
ATOM 1725 N N . THR A 1 219 ? 2.159 -4.936 -7.709 1.00 83.19 219 THR A N 1
ATOM 1726 C CA . THR A 1 219 ? 2.055 -3.604 -8.315 1.00 83.19 219 THR A CA 1
ATOM 1727 C C . THR A 1 219 ? 2.750 -2.557 -7.450 1.00 83.19 219 THR A C 1
ATOM 1729 O O . THR A 1 219 ? 2.304 -2.257 -6.341 1.00 83.19 219 THR A O 1
ATOM 1732 N N . ASP A 1 220 ? 3.825 -1.959 -7.965 1.00 85.19 220 ASP A N 1
ATOM 1733 C CA . ASP A 1 220 ? 4.473 -0.826 -7.309 1.00 85.19 220 ASP A CA 1
ATOM 1734 C C . ASP A 1 220 ? 3.868 0.510 -7.758 1.00 85.19 220 ASP A C 1
ATOM 1736 O O . ASP A 1 220 ? 3.903 0.855 -8.940 1.00 85.19 220 ASP A O 1
ATOM 1740 N N . ASN A 1 221 ? 3.341 1.283 -6.808 1.00 86.19 221 ASN A N 1
ATOM 1741 C CA . ASN A 1 221 ? 2.823 2.636 -7.025 1.00 86.19 221 ASN A CA 1
ATOM 1742 C C . ASN A 1 221 ? 3.722 3.735 -6.431 1.00 86.19 221 ASN A C 1
ATOM 1744 O O . ASN A 1 221 ? 3.323 4.904 -6.382 1.00 86.19 221 ASN A O 1
ATOM 1748 N N . SER A 1 222 ? 4.946 3.388 -6.026 1.00 89.06 222 SER A N 1
ATOM 1749 C CA . SER A 1 222 ? 5.945 4.338 -5.546 1.00 89.06 222 SER A CA 1
ATOM 1750 C C . SER A 1 222 ? 6.197 5.458 -6.574 1.00 89.06 222 SER A C 1
ATOM 1752 O O . SER A 1 222 ? 6.043 5.259 -7.790 1.00 89.06 222 SER A O 1
ATOM 1754 N N . PRO A 1 223 ? 6.558 6.677 -6.126 1.00 90.94 223 PRO A N 1
ATOM 1755 C CA . PRO A 1 223 ? 6.943 7.760 -7.030 1.00 90.94 223 PRO A CA 1
ATOM 1756 C C . PRO A 1 223 ? 8.068 7.357 -7.994 1.00 90.94 223 PRO A C 1
ATOM 1758 O O . PRO A 1 223 ? 8.019 7.712 -9.170 1.00 90.94 223 PRO A O 1
ATOM 1761 N N . GLU A 1 224 ? 9.028 6.560 -7.522 1.00 91.81 224 GLU A N 1
ATOM 1762 C CA . GLU A 1 224 ? 10.134 6.034 -8.324 1.00 91.81 224 GLU A CA 1
ATOM 1763 C C . GLU A 1 224 ? 9.639 5.097 -9.438 1.00 91.81 224 GLU A C 1
ATOM 1765 O O . GLU A 1 224 ? 9.928 5.334 -10.612 1.00 91.81 224 GLU A O 1
ATOM 1770 N N . ALA A 1 225 ? 8.796 4.108 -9.117 1.00 91.50 225 ALA A N 1
ATOM 1771 C CA . ALA A 1 225 ? 8.219 3.204 -10.114 1.00 91.50 225 ALA A CA 1
ATOM 1772 C C . ALA A 1 225 ? 7.340 3.940 -11.140 1.00 91.50 225 ALA A C 1
ATOM 1774 O O . ALA A 1 225 ? 7.314 3.600 -12.326 1.00 91.50 225 ALA A O 1
ATOM 1775 N N . ARG A 1 226 ? 6.594 4.967 -10.708 1.00 93.81 226 ARG A N 1
ATOM 1776 C CA . ARG A 1 226 ? 5.823 5.828 -11.622 1.00 93.81 226 ARG A CA 1
ATOM 1777 C C . ARG A 1 226 ? 6.735 6.626 -12.548 1.00 93.81 226 ARG A C 1
ATOM 1779 O O . ARG A 1 226 ? 6.457 6.685 -13.745 1.00 93.81 226 ARG A O 1
ATOM 1786 N N . ARG A 1 227 ? 7.830 7.183 -12.026 1.00 93.25 227 ARG A N 1
ATOM 1787 C CA . ARG A 1 227 ? 8.831 7.894 -12.827 1.00 93.25 227 ARG A CA 1
ATOM 1788 C C . ARG A 1 227 ? 9.460 6.974 -13.872 1.00 93.25 227 ARG A C 1
ATOM 1790 O O . ARG A 1 227 ? 9.439 7.326 -15.046 1.00 93.25 227 ARG A O 1
ATOM 1797 N N . LEU A 1 228 ? 9.929 5.786 -13.482 1.00 93.94 228 LEU A N 1
ATOM 1798 C CA . LEU A 1 228 ? 10.515 4.813 -14.413 1.00 93.94 228 LEU A CA 1
ATOM 1799 C C . LEU A 1 228 ? 9.539 4.441 -15.535 1.00 93.94 228 LEU A C 1
ATOM 1801 O O . LEU A 1 228 ? 9.903 4.498 -16.707 1.00 93.94 228 LEU A O 1
ATOM 1805 N N . ARG A 1 229 ? 8.280 4.129 -15.200 1.00 92.50 229 ARG A N 1
ATOM 1806 C CA . ARG A 1 229 ? 7.247 3.814 -16.203 1.00 92.50 229 ARG A CA 1
ATOM 1807 C C . ARG A 1 229 ? 6.954 4.990 -17.130 1.00 92.50 229 ARG A C 1
ATOM 1809 O O . ARG A 1 229 ? 6.813 4.784 -18.333 1.00 92.50 229 ARG A O 1
ATOM 1816 N N . SER A 1 230 ? 6.888 6.206 -16.590 1.00 92.50 230 SER A N 1
ATOM 1817 C CA . SER A 1 230 ? 6.701 7.422 -17.385 1.00 92.50 230 SER A CA 1
ATOM 1818 C C . SER A 1 230 ? 7.859 7.629 -18.365 1.00 92.50 230 SER A C 1
ATOM 1820 O O . SER A 1 230 ? 7.633 7.780 -19.565 1.00 92.50 230 SER A O 1
ATOM 1822 N N . GLU A 1 231 ? 9.104 7.527 -17.893 1.00 92.88 231 GLU A N 1
ATOM 1823 C CA . GLU A 1 231 ? 10.293 7.651 -18.740 1.00 92.88 231 GLU A CA 1
ATOM 1824 C C . GLU A 1 231 ? 10.353 6.556 -19.815 1.00 92.88 231 GLU A C 1
ATOM 1826 O O . GLU A 1 231 ? 10.633 6.851 -20.980 1.00 92.88 231 GLU A O 1
ATOM 1831 N N . GLN A 1 232 ? 10.026 5.306 -19.468 1.00 94.25 232 GLN A N 1
ATOM 1832 C CA . GLN A 1 232 ? 9.927 4.216 -20.442 1.00 94.25 232 GLN A CA 1
ATOM 1833 C C . GLN A 1 232 ? 8.853 4.498 -21.497 1.00 94.25 232 GLN A C 1
ATOM 1835 O O . GLN A 1 232 ? 9.087 4.264 -22.684 1.00 94.25 232 GLN A O 1
ATOM 1840 N N . ALA A 1 233 ? 7.681 4.991 -21.088 1.00 92.88 233 ALA A N 1
ATOM 1841 C CA . ALA A 1 233 ? 6.597 5.327 -22.003 1.00 92.88 233 ALA A CA 1
ATOM 1842 C C . ALA A 1 233 ? 7.014 6.446 -22.966 1.00 92.88 233 ALA A C 1
ATOM 1844 O O . ALA A 1 233 ? 6.776 6.325 -24.167 1.00 92.88 233 ALA A O 1
ATOM 1845 N N . SER A 1 234 ? 7.698 7.481 -22.472 1.00 90.31 234 SER A N 1
ATOM 1846 C CA . SER A 1 234 ? 8.262 8.548 -23.306 1.00 90.31 234 SER A CA 1
ATOM 1847 C C . SER A 1 234 ? 9.283 8.010 -24.313 1.00 90.31 234 SER A C 1
ATOM 1849 O O . SER A 1 234 ? 9.161 8.296 -25.503 1.00 90.31 234 SER A O 1
ATOM 1851 N N . CYS A 1 235 ? 10.218 7.150 -23.885 1.00 90.06 235 CYS A N 1
ATOM 1852 C CA . CYS A 1 235 ? 11.191 6.520 -24.789 1.00 90.06 235 CYS A CA 1
ATOM 1853 C C . CYS A 1 235 ? 10.505 5.665 -25.867 1.00 90.06 235 CYS A C 1
ATOM 1855 O O . CYS A 1 235 ? 10.891 5.713 -27.032 1.00 90.06 235 CYS A O 1
ATOM 1857 N N . ARG A 1 236 ? 9.468 4.896 -25.502 1.00 92.25 236 ARG A N 1
ATOM 1858 C CA . ARG A 1 236 ? 8.706 4.066 -26.451 1.00 92.25 236 ARG A CA 1
ATOM 1859 C C . ARG A 1 236 ? 7.940 4.910 -27.462 1.00 92.25 236 ARG A C 1
ATOM 1861 O O . ARG A 1 236 ? 7.977 4.585 -28.642 1.00 92.25 236 ARG A O 1
ATOM 1868 N N . ARG A 1 237 ? 7.267 5.981 -27.022 1.00 92.50 237 ARG A N 1
ATOM 1869 C CA . ARG A 1 237 ? 6.554 6.899 -27.925 1.00 92.50 237 ARG A CA 1
ATOM 1870 C C . ARG A 1 237 ? 7.511 7.524 -28.935 1.00 92.50 237 ARG A C 1
ATOM 1872 O O . ARG A 1 237 ? 7.220 7.500 -30.126 1.00 92.50 237 ARG A O 1
ATOM 1879 N N . TRP A 1 238 ? 8.666 8.002 -28.470 1.00 89.69 238 TRP A N 1
ATOM 1880 C CA . TRP A 1 238 ? 9.696 8.545 -29.353 1.00 89.69 238 TRP A CA 1
ATOM 1881 C C . TRP A 1 238 ? 10.217 7.497 -30.335 1.00 89.69 238 TRP A C 1
ATOM 1883 O O . TRP A 1 238 ? 10.249 7.741 -31.534 1.00 89.69 238 TRP A O 1
ATOM 1893 N N . LEU A 1 239 ? 10.563 6.302 -29.851 1.00 90.69 239 LEU A N 1
ATOM 1894 C CA . LEU A 1 239 ? 11.068 5.228 -30.702 1.00 90.69 239 LEU A CA 1
ATOM 1895 C C . LEU A 1 239 ? 10.053 4.821 -31.778 1.00 90.69 239 LEU A C 1
ATOM 1897 O O . LEU A 1 239 ? 10.431 4.653 -32.931 1.00 90.69 239 LEU A O 1
ATOM 1901 N N . LEU A 1 240 ? 8.772 4.692 -31.422 1.00 90.12 240 LEU A N 1
ATOM 1902 C CA . LEU A 1 240 ? 7.705 4.403 -32.383 1.00 90.12 240 LEU A CA 1
ATOM 1903 C C . LEU A 1 240 ? 7.592 5.501 -33.440 1.00 90.12 240 LEU A C 1
ATOM 1905 O O . LEU A 1 240 ? 7.486 5.190 -34.622 1.00 90.12 240 LEU A O 1
ATOM 1909 N N . TRP A 1 241 ? 7.665 6.767 -33.029 1.00 91.50 241 TRP A N 1
ATOM 1910 C CA . TRP A 1 241 ? 7.654 7.891 -33.959 1.00 91.50 241 TRP A CA 1
ATOM 1911 C C . TRP A 1 241 ? 8.856 7.866 -34.917 1.00 91.50 241 TRP A C 1
ATOM 1913 O O . TRP A 1 241 ? 8.672 8.040 -36.121 1.00 91.50 241 TRP A O 1
ATOM 1923 N N . VAL A 1 242 ? 10.067 7.598 -34.410 1.00 89.25 242 VAL A N 1
ATOM 1924 C CA . VAL A 1 242 ? 11.291 7.494 -35.224 1.00 89.25 242 VAL A CA 1
ATOM 1925 C C . VAL A 1 242 ? 11.196 6.332 -36.214 1.00 89.25 242 VAL A C 1
ATOM 1927 O O . VAL A 1 242 ? 11.500 6.504 -37.390 1.00 89.25 242 VAL A O 1
ATOM 1930 N N . LEU A 1 243 ? 10.749 5.158 -35.759 1.00 87.50 243 LEU A N 1
ATOM 1931 C CA . LEU A 1 243 ? 10.587 3.983 -36.618 1.00 87.50 243 LEU A CA 1
ATOM 1932 C C . LEU A 1 243 ? 9.542 4.217 -37.708 1.00 87.50 243 LEU A C 1
ATOM 1934 O O . LEU A 1 243 ? 9.753 3.795 -38.837 1.00 87.50 243 LEU A O 1
ATOM 1938 N N . GLN A 1 244 ? 8.462 4.937 -37.395 1.00 88.81 244 GLN A N 1
ATOM 1939 C CA . GLN A 1 244 ? 7.507 5.386 -38.403 1.00 88.81 244 GLN A CA 1
ATOM 1940 C C . GLN A 1 244 ? 8.174 6.294 -39.441 1.00 88.81 244 GLN A C 1
ATOM 1942 O O . GLN A 1 244 ? 7.934 6.107 -40.619 1.00 88.81 244 GLN A O 1
ATOM 1947 N N . GLN A 1 245 ? 9.053 7.228 -39.058 1.00 87.06 245 GLN A N 1
ATOM 1948 C CA . GLN A 1 245 ? 9.746 8.071 -40.050 1.00 87.06 245 GLN A CA 1
ATOM 1949 C C . GLN A 1 245 ? 10.700 7.284 -40.969 1.00 87.06 245 GLN A C 1
ATOM 1951 O O . GLN A 1 245 ? 10.997 7.756 -42.062 1.00 87.06 245 GLN A O 1
ATOM 1956 N N . LEU A 1 246 ? 11.199 6.128 -40.520 1.00 85.19 246 LEU A N 1
ATOM 1957 C CA . LEU A 1 246 ? 12.096 5.256 -41.290 1.00 85.19 246 LEU A CA 1
ATOM 1958 C C . LEU A 1 246 ? 11.353 4.262 -42.194 1.00 85.19 246 LEU A C 1
ATOM 1960 O O . LEU A 1 246 ? 11.985 3.608 -43.020 1.00 85.19 246 LEU A O 1
ATOM 1964 N N . ASP A 1 247 ? 10.041 4.115 -42.028 1.00 84.00 247 ASP A N 1
ATOM 1965 C CA . ASP A 1 247 ? 9.231 3.236 -42.861 1.00 84.00 247 ASP A CA 1
ATOM 1966 C C . ASP A 1 247 ? 9.028 3.886 -44.249 1.00 84.00 247 ASP A C 1
ATOM 1968 O O . ASP A 1 247 ? 8.483 4.992 -44.331 1.00 84.00 247 ASP A O 1
ATOM 1972 N N . PRO A 1 248 ? 9.458 3.240 -45.351 1.00 73.25 248 PRO A N 1
ATOM 1973 C CA . PRO A 1 248 ? 9.341 3.800 -46.698 1.00 73.25 248 PRO A CA 1
ATOM 1974 C C . PRO A 1 248 ? 7.885 4.048 -47.127 1.00 73.25 248 PRO A C 1
ATOM 1976 O O . PRO A 1 248 ? 7.636 4.922 -47.963 1.00 73.25 248 PRO A O 1
ATOM 1979 N N . ASP A 1 249 ? 6.922 3.332 -46.538 1.00 75.94 249 ASP A N 1
ATOM 1980 C CA . ASP A 1 249 ? 5.491 3.516 -46.793 1.00 75.94 249 ASP A CA 1
ATOM 1981 C C . ASP A 1 249 ? 4.859 4.590 -45.893 1.00 75.94 249 ASP A C 1
ATOM 1983 O O . ASP A 1 249 ? 3.719 5.023 -46.128 1.00 75.94 249 ASP A O 1
ATOM 1987 N N . TYR A 1 250 ? 5.591 5.092 -44.891 1.00 64.50 250 TYR A N 1
ATOM 1988 C CA . TYR A 1 250 ? 5.101 6.126 -43.992 1.00 64.50 250 TYR A CA 1
ATOM 1989 C C . TYR A 1 250 ? 4.986 7.477 -44.701 1.00 64.50 250 TYR A C 1
ATOM 1991 O O . TYR A 1 250 ? 5.889 8.313 -44.778 1.00 64.50 250 TYR A O 1
ATOM 1999 N N . ARG A 1 251 ? 3.775 7.743 -45.182 1.00 53.06 251 ARG A N 1
ATOM 2000 C CA . ARG A 1 251 ? 3.350 9.050 -45.680 1.00 53.06 251 ARG A CA 1
ATOM 2001 C C . ARG A 1 251 ? 2.993 9.955 -44.507 1.00 53.06 251 ARG A C 1
ATOM 2003 O O . ARG A 1 251 ? 1.819 10.199 -44.230 1.00 53.06 251 ARG A O 1
ATOM 2010 N N . GLY A 1 252 ? 4.011 10.478 -43.827 1.00 54.06 252 GLY A N 1
ATOM 2011 C CA . GLY A 1 252 ? 3.837 11.470 -42.765 1.00 54.06 252 GLY A CA 1
ATOM 2012 C C . GLY A 1 252 ? 3.025 12.703 -43.212 1.00 54.06 252 GLY A C 1
ATOM 2013 O O . GLY A 1 252 ? 2.808 12.915 -44.413 1.00 54.06 252 GLY A O 1
ATOM 2014 N N . PRO A 1 253 ? 2.591 13.571 -42.280 1.00 50.41 253 PRO A N 1
ATOM 2015 C CA . PRO A 1 253 ? 1.769 14.749 -42.589 1.00 50.41 253 PRO A CA 1
ATOM 2016 C C . PRO A 1 253 ? 2.422 15.712 -43.601 1.00 50.41 253 PRO A C 1
ATOM 2018 O O . PRO A 1 253 ? 1.713 16.385 -44.350 1.00 50.41 253 PRO A O 1
ATOM 2021 N N . ALA A 1 254 ? 3.756 15.706 -43.714 1.00 48.94 254 ALA A N 1
ATOM 2022 C CA . ALA A 1 254 ? 4.514 16.468 -44.710 1.00 48.94 254 ALA A CA 1
ATOM 2023 C C . ALA A 1 254 ? 4.270 16.018 -46.168 1.00 48.94 254 ALA A C 1
ATOM 2025 O O . ALA A 1 254 ? 4.401 16.815 -47.095 1.00 48.94 254 ALA A O 1
ATOM 2026 N N . SER A 1 255 ? 3.832 14.776 -46.402 1.00 43.97 255 SER A N 1
ATOM 2027 C CA . SER A 1 255 ? 3.527 14.272 -47.751 1.00 43.97 255 SER A CA 1
ATOM 2028 C C . SER A 1 255 ? 2.242 14.867 -48.353 1.00 43.97 255 SER A C 1
ATOM 2030 O O . SER A 1 255 ? 2.030 14.797 -49.567 1.00 43.97 255 SER A O 1
ATOM 2032 N N . ARG A 1 256 ? 1.393 15.513 -47.537 1.00 45.41 256 ARG A N 1
ATOM 2033 C CA . ARG A 1 256 ? 0.143 16.145 -47.996 1.00 45.41 256 ARG A CA 1
ATOM 2034 C C . ARG A 1 256 ? 0.362 17.497 -48.687 1.00 45.41 256 ARG A C 1
ATOM 2036 O O . ARG A 1 256 ? -0.484 17.902 -49.483 1.00 45.41 256 ARG A O 1
ATOM 2043 N N . SER A 1 257 ? 1.487 18.183 -48.458 1.00 44.56 257 SER A N 1
ATOM 2044 C CA . SER A 1 257 ? 1.724 19.527 -49.017 1.00 44.56 257 SER A CA 1
ATOM 2045 C C . SER A 1 257 ? 2.184 19.520 -50.484 1.00 44.56 257 SER A C 1
ATOM 2047 O O . SER A 1 257 ? 1.946 20.488 -51.206 1.00 44.56 257 SER A O 1
ATOM 2049 N N . ARG A 1 258 ? 2.749 18.411 -50.988 1.00 45.09 258 ARG A N 1
ATOM 2050 C CA . ARG A 1 258 ? 3.202 18.307 -52.392 1.00 45.09 258 ARG A CA 1
ATOM 2051 C C . ARG A 1 258 ? 2.073 18.160 -53.420 1.00 45.09 258 ARG A C 1
ATOM 2053 O O . ARG A 1 258 ? 2.316 18.365 -54.605 1.00 45.09 258 ARG A O 1
ATOM 2060 N N . ARG A 1 259 ? 0.834 17.862 -53.004 1.00 44.41 259 ARG A N 1
ATOM 2061 C CA . ARG A 1 259 ? -0.301 17.648 -53.928 1.00 44.41 259 ARG A CA 1
ATOM 2062 C C . ARG A 1 259 ? -1.120 18.901 -54.267 1.00 44.41 259 ARG A C 1
ATOM 2064 O O . ARG A 1 259 ? -2.005 18.808 -55.107 1.00 44.41 259 ARG A O 1
ATOM 2071 N N . ARG A 1 260 ? -0.829 20.070 -53.676 1.00 47.16 260 ARG A N 1
ATOM 2072 C CA . ARG A 1 260 ? -1.600 21.314 -53.919 1.00 47.16 260 ARG A CA 1
ATOM 2073 C C . ARG A 1 260 ? -0.972 22.309 -54.907 1.00 47.16 260 ARG A C 1
ATOM 2075 O O . ARG A 1 260 ? -1.550 23.362 -55.140 1.00 47.16 260 ARG A O 1
ATOM 2082 N N . ARG A 1 261 ? 0.165 21.978 -55.532 1.00 46.81 261 ARG A N 1
ATOM 2083 C CA . ARG A 1 261 ? 0.840 22.817 -56.548 1.00 46.81 261 ARG A CA 1
ATOM 2084 C C . ARG A 1 261 ? 0.954 22.134 -57.919 1.00 46.81 261 ARG A C 1
ATOM 2086 O O . ARG A 1 261 ? 1.991 22.196 -58.558 1.00 46.81 261 ARG A O 1
ATOM 2093 N N . LYS A 1 262 ? -0.104 21.470 -58.384 1.00 53.84 262 LYS A N 1
ATOM 2094 C CA . LYS A 1 262 ? -0.328 21.217 -59.821 1.00 53.84 262 LYS A CA 1
ATOM 2095 C C . LYS A 1 262 ? -1.833 21.277 -60.093 1.00 53.84 262 LYS A C 1
ATOM 2097 O O . LYS A 1 262 ? -2.506 20.256 -60.121 1.00 53.84 262 LYS A O 1
ATOM 2102 N N . GLY A 1 263 ? -2.343 22.501 -60.210 1.00 43.56 263 GLY A N 1
ATOM 2103 C CA . GLY A 1 263 ? -3.601 22.830 -60.884 1.00 43.56 263 GLY A CA 1
ATOM 2104 C C . GLY A 1 263 ? -3.261 23.702 -62.102 1.00 43.56 263 GLY A C 1
ATOM 2105 O O . GLY A 1 263 ? -2.263 24.420 -62.039 1.00 43.56 263 GLY A O 1
ATOM 2106 N N . PRO A 1 264 ? -3.983 23.558 -63.220 1.00 50.22 264 PRO A N 1
ATOM 2107 C CA . PRO A 1 264 ? -3.409 23.630 -64.558 1.00 50.22 264 PRO A CA 1
ATOM 2108 C C . PRO A 1 264 ? -3.238 25.054 -65.091 1.00 50.22 264 PRO A C 1
ATOM 2110 O O . PRO A 1 264 ? -4.073 25.929 -64.886 1.00 50.22 264 PRO A O 1
ATOM 2113 N N . THR A 1 265 ? -2.171 25.226 -65.865 1.00 56.12 265 THR A N 1
ATOM 2114 C CA . THR A 1 265 ? -2.070 26.174 -66.972 1.00 56.12 265 THR A CA 1
ATOM 2115 C C . THR A 1 265 ? -3.287 26.014 -67.889 1.00 56.12 265 THR A C 1
ATOM 2117 O O . THR A 1 265 ? -3.336 25.093 -68.701 1.00 56.12 265 THR A O 1
ATOM 2120 N N . SER A 1 266 ? -4.276 26.900 -67.771 1.00 50.06 266 SER A N 1
ATOM 2121 C CA . SER A 1 266 ? -5.242 27.146 -68.841 1.00 50.06 266 SER A CA 1
ATOM 2122 C C . SER A 1 266 ? -4.738 28.313 -69.682 1.00 50.06 266 SER A C 1
ATOM 2124 O O . SER A 1 266 ? -4.838 29.476 -69.288 1.00 50.06 266 SER A O 1
ATOM 2126 N N . ALA A 1 267 ? -4.157 27.970 -70.827 1.00 51.09 267 ALA A N 1
ATOM 2127 C CA . ALA A 1 267 ? -4.007 28.876 -71.946 1.00 51.09 267 ALA A CA 1
ATOM 2128 C C . ALA A 1 267 ? -5.364 29.098 -72.641 1.00 51.09 267 ALA A C 1
ATOM 2130 O O . ALA A 1 267 ? -6.176 28.178 -72.736 1.00 51.09 267 ALA A O 1
ATOM 2131 N N . SER A 1 268 ? -5.497 30.311 -73.187 1.00 46.50 268 SER A N 1
ATOM 2132 C CA . SER A 1 268 ? -6.247 30.721 -74.388 1.00 46.50 268 SER A CA 1
ATOM 2133 C C . SER A 1 268 ? -7.780 30.653 -74.411 1.00 46.50 268 SER A C 1
ATOM 2135 O O . SER A 1 268 ? -8.356 29.575 -74.504 1.00 46.50 268 SER A O 1
ATOM 2137 N N . ALA A 1 269 ? -8.399 31.839 -74.523 1.00 48.81 269 ALA A N 1
ATOM 2138 C CA . ALA A 1 269 ? -9.340 32.173 -75.604 1.00 48.81 269 ALA A CA 1
ATOM 2139 C C . ALA A 1 269 ? -9.612 33.694 -75.664 1.00 48.81 269 ALA A C 1
ATOM 2141 O O . ALA A 1 269 ? -10.384 34.212 -74.856 1.00 48.81 269 ALA A O 1
ATOM 2142 N N . SER A 1 270 ? -8.974 34.391 -76.612 1.00 52.09 270 SER A N 1
ATOM 2143 C CA . SER A 1 270 ? -9.550 35.366 -77.569 1.00 52.09 270 SER A CA 1
ATOM 2144 C C . SER A 1 270 ? -8.423 36.054 -78.330 1.00 52.09 270 SER A C 1
ATOM 2146 O O . SER A 1 270 ? -7.525 36.604 -77.656 1.00 52.09 270 SER A O 1
#

Secondary structure (DSSP, 8-state):
-PPP--PPPPPHHHHHHHHHHHHTT--S-------PPPHHHHHHHHHHHHHHHHHH---SHHHHHHHHHHHHHHHHHHHHHHHHHHHHHHHHHHHHHHHHHHHHHHHHHHHHHTTT-HHHHHHHHHTSHHHHHHHHHHHHHHHHHHHHHSS--HHHHHHHHHHHT--S--TTSTTTT--HHHHHHHHHHHHHHHHHHIIIIIHHHHHHHHHHHHTT-S---SHHHHHHHHHHHHHHHHHHHHHHHH-TT---GGGGGGGSS---------

Radius of gyration: 32.08 Å; chains: 1; bounding box: 72×50×112 Å

Foldseek 3Di:
DDDDDDDPPPDDPVVCVVVVVVVVPDDDDDDDPDDDDPDVLVVQLSVQLVVVCVVQVDDDPVLSVLSSLLSNLVSVLVVLVVVLVVVLQVQLVCLVPCVLVVVLVVLVVLLVCLLVFLQVSLVVLLQALNSLVVLLVLLVVLLVCCVPVVDDDPVNVSSVCSNVRHHDDDCPDCPHPDHSVSSNVVSVVSNVVSVCSNVVPHVVVSVVQSVCSNVSNHDDPDPVSVVSVVVSVSSVVSSVVSVLVSDPPNPPPVVVVVPPPDDDPDDDDD

pLDDT: mean 81.57, std 21.2, range [26.86, 98.81]